Protein AF-G3GT59-F1 (afdb_monomer_lite)

Structure (mmCIF, N/CA/C/O backbone):
data_AF-G3GT59-F1
#
_entry.id   AF-G3GT59-F1
#
loop_
_atom_site.group_PDB
_atom_site.id
_atom_site.type_symbol
_atom_site.label_atom_id
_atom_site.label_alt_id
_atom_site.label_comp_id
_atom_site.label_asym_id
_atom_site.label_entity_id
_atom_site.label_seq_id
_atom_site.pdbx_PDB_ins_code
_atom_site.Cartn_x
_atom_site.Cartn_y
_atom_site.Cartn_z
_atom_site.occupancy
_atom_site.B_iso_or_equiv
_atom_site.auth_seq_id
_atom_site.auth_comp_id
_atom_site.auth_asym_id
_atom_site.auth_atom_id
_atom_site.pdbx_PDB_model_num
ATOM 1 N N . MET A 1 1 ? 32.627 7.397 -32.815 1.00 30.28 1 MET A N 1
ATOM 2 C CA . MET A 1 1 ? 32.873 7.898 -31.445 1.00 30.28 1 MET A CA 1
ATOM 3 C C . MET A 1 1 ? 31.679 8.783 -31.097 1.00 30.28 1 MET A C 1
ATOM 5 O O . MET A 1 1 ? 31.694 9.962 -31.413 1.00 30.28 1 MET A O 1
ATOM 9 N N . ASN A 1 2 ? 30.579 8.197 -30.613 1.00 26.80 2 ASN A N 1
ATOM 10 C CA . ASN A 1 2 ? 29.321 8.934 -30.434 1.00 26.80 2 ASN A CA 1
ATOM 11 C C . ASN A 1 2 ? 29.262 9.500 -29.016 1.00 26.80 2 ASN A C 1
ATOM 13 O O . ASN A 1 2 ? 29.144 8.756 -28.046 1.00 26.80 2 ASN A O 1
ATOM 17 N N . SER A 1 3 ? 29.395 10.819 -28.911 1.00 27.88 3 SER A N 1
ATOM 18 C CA . SER A 1 3 ? 29.269 11.567 -27.668 1.00 27.88 3 SER A CA 1
ATOM 19 C C . SER A 1 3 ? 27.790 11.731 -27.316 1.00 27.88 3 SER A C 1
ATOM 21 O O . SER A 1 3 ? 27.065 12.509 -27.931 1.00 27.88 3 SER A O 1
ATOM 23 N N . ILE A 1 4 ? 27.326 10.994 -26.306 1.00 34.03 4 ILE A N 1
ATOM 24 C CA . ILE A 1 4 ? 26.036 11.274 -25.670 1.00 34.03 4 ILE A CA 1
ATOM 25 C C . ILE A 1 4 ? 26.257 12.500 -24.782 1.00 34.03 4 ILE A C 1
ATOM 27 O O . ILE A 1 4 ? 26.802 12.404 -23.682 1.00 34.03 4 ILE A O 1
ATOM 31 N N . LYS A 1 5 ? 25.897 13.680 -25.290 1.00 32.81 5 LYS A N 1
ATOM 32 C CA . LYS A 1 5 ? 25.798 14.889 -24.473 1.00 32.81 5 LYS A CA 1
ATOM 33 C C . LYS A 1 5 ? 24.572 14.727 -23.575 1.00 32.81 5 LYS A C 1
ATOM 35 O O . LYS A 1 5 ? 23.450 14.834 -24.055 1.00 32.81 5 LYS A O 1
ATOM 40 N N . LEU A 1 6 ? 24.798 14.454 -22.289 1.00 37.75 6 LEU A N 1
ATOM 41 C CA . LEU A 1 6 ? 23.784 14.601 -21.244 1.00 37.75 6 LEU A CA 1
ATOM 42 C C . LEU A 1 6 ? 23.373 16.077 -21.209 1.00 37.75 6 LEU A C 1
ATOM 44 O O . LEU A 1 6 ? 24.078 16.924 -20.655 1.00 37.75 6 LEU A O 1
ATOM 48 N N . LEU A 1 7 ? 22.269 16.390 -21.883 1.00 35.06 7 LEU A N 1
ATOM 49 C CA . LEU A 1 7 ? 21.606 17.675 -21.769 1.00 35.06 7 LEU A CA 1
ATOM 50 C C . LEU A 1 7 ? 21.025 17.721 -20.357 1.00 35.06 7 LEU A C 1
ATOM 52 O O . LEU A 1 7 ? 20.021 17.083 -20.076 1.00 35.06 7 LEU A O 1
ATOM 56 N N . ARG A 1 8 ? 21.721 18.415 -19.456 1.00 43.03 8 ARG A N 1
ATOM 57 C CA . ARG A 1 8 ? 21.284 18.670 -18.082 1.00 43.03 8 ARG A CA 1
ATOM 58 C C . ARG A 1 8 ? 20.061 19.593 -18.154 1.00 43.03 8 ARG A C 1
ATOM 60 O O . ARG A 1 8 ? 20.196 20.816 -18.090 1.00 43.03 8 ARG A O 1
ATOM 67 N N . GLU A 1 9 ? 18.893 19.019 -18.424 1.00 42.50 9 GLU A N 1
ATOM 68 C CA . GLU A 1 9 ? 17.648 19.754 -18.608 1.00 42.50 9 GLU A CA 1
ATOM 69 C C . GLU A 1 9 ? 17.112 20.207 -17.253 1.00 42.50 9 GLU A C 1
ATOM 71 O O . GLU A 1 9 ? 16.827 19.417 -16.359 1.00 42.50 9 GLU A O 1
ATOM 76 N N . LYS A 1 10 ? 16.908 21.519 -17.120 1.00 42.44 10 LYS A N 1
ATOM 77 C CA . LYS A 1 10 ? 16.285 22.187 -15.965 1.00 42.44 10 LYS A CA 1
ATOM 78 C C . LYS A 1 10 ? 14.844 21.717 -15.654 1.00 42.44 10 LYS A C 1
ATOM 80 O O . LYS A 1 10 ? 14.213 22.292 -14.774 1.00 42.44 10 LYS A O 1
ATOM 85 N N . HIS A 1 11 ? 14.324 20.706 -16.354 1.00 44.34 11 HIS A N 1
ATOM 86 C CA . HIS A 1 11 ? 12.972 20.158 -16.211 1.00 44.34 11 HIS A CA 1
ATOM 87 C C . HIS A 1 11 ? 12.919 18.763 -15.567 1.00 44.34 11 HIS A C 1
ATOM 89 O O . HIS A 1 11 ? 11.822 18.307 -15.251 1.00 44.34 11 HIS A O 1
ATOM 95 N N . GLU A 1 12 ? 14.059 18.103 -15.326 1.00 48.22 12 GLU A N 1
ATOM 96 C CA . GLU A 1 12 ? 14.095 16.717 -14.819 1.00 48.22 12 GLU A CA 1
ATOM 97 C C . GLU A 1 12 ? 13.335 16.537 -13.489 1.00 48.22 12 GLU A C 1
ATOM 99 O O . GLU A 1 12 ? 12.671 15.527 -13.303 1.00 48.22 12 GLU A O 1
ATOM 104 N N . GLY A 1 13 ? 13.313 17.546 -12.609 1.00 50.44 13 GLY A N 1
ATOM 105 C CA . GLY A 1 13 ? 12.590 17.472 -11.330 1.00 50.44 13 GLY A CA 1
ATOM 106 C C . GLY A 1 13 ? 11.096 17.825 -11.377 1.00 50.44 13 GLY A C 1
ATOM 107 O O . GLY A 1 13 ? 10.432 17.771 -10.346 1.00 50.44 13 GLY A O 1
ATOM 108 N N . GLN A 1 14 ? 10.542 18.243 -12.525 1.00 55.47 14 GLN A N 1
ATOM 109 C CA . GLN A 1 14 ? 9.155 18.741 -12.589 1.00 55.47 14 GLN A CA 1
ATOM 110 C C . GLN A 1 14 ? 8.112 17.623 -12.779 1.00 55.47 14 GLN A C 1
ATOM 112 O O . GLN A 1 14 ? 6.933 17.827 -12.471 1.00 55.47 14 GLN A O 1
ATOM 117 N N . MET A 1 15 ? 8.534 16.455 -13.278 1.00 61.12 15 MET A N 1
ATOM 118 C CA . MET A 1 15 ? 7.664 15.303 -13.564 1.00 61.12 15 MET A CA 1
ATOM 119 C C . MET A 1 15 ? 7.741 14.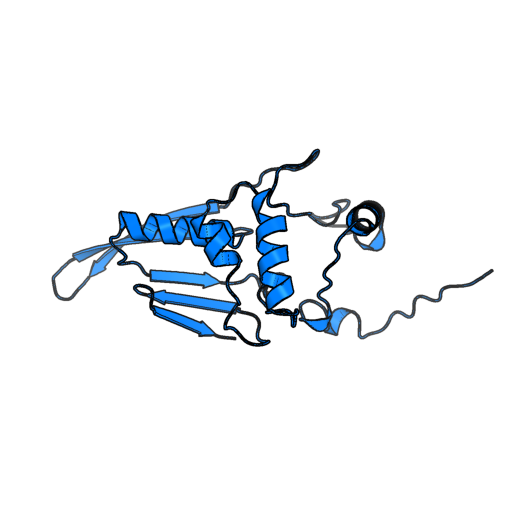172 -12.531 1.00 61.12 15 MET A C 1
ATOM 121 O O . MET A 1 15 ? 6.917 13.252 -12.579 1.00 61.12 15 MET A O 1
ATOM 125 N N . ASP A 1 16 ? 8.677 14.234 -11.584 1.00 69.56 16 ASP A N 1
ATOM 126 C CA . ASP A 1 16 ? 8.770 13.250 -10.508 1.00 69.56 16 ASP A CA 1
ATOM 127 C C . ASP A 1 16 ? 7.490 13.250 -9.660 1.00 69.56 16 ASP A C 1
ATOM 129 O O . ASP A 1 16 ? 6.877 14.290 -9.409 1.00 69.56 16 ASP A O 1
ATOM 133 N N . HIS A 1 17 ? 7.064 12.057 -9.237 1.00 70.12 17 HIS A N 1
ATOM 134 C CA . HIS A 1 17 ? 5.845 11.848 -8.441 1.00 70.12 17 HIS A CA 1
ATOM 135 C C . HIS A 1 17 ? 4.545 12.276 -9.135 1.00 70.12 17 HIS A C 1
ATOM 137 O O . HIS A 1 17 ? 3.551 12.564 -8.466 1.00 70.12 17 HIS A O 1
ATOM 143 N N . ARG A 1 18 ? 4.520 12.283 -10.473 1.00 75.06 18 ARG A N 1
ATOM 144 C CA . ARG A 1 18 ? 3.294 12.471 -11.254 1.00 75.06 18 ARG A CA 1
ATOM 145 C C . ARG A 1 18 ? 2.875 11.189 -11.976 1.00 75.06 18 ARG A C 1
ATOM 147 O O . ARG A 1 18 ? 3.722 10.338 -12.236 1.00 75.06 18 ARG A O 1
ATOM 154 N N . PRO A 1 19 ? 1.589 11.017 -12.322 1.00 72.50 19 PRO A N 1
ATOM 155 C CA . PRO A 1 19 ? 1.146 9.850 -13.083 1.00 72.50 19 PRO A CA 1
ATOM 156 C C . PRO A 1 19 ? 1.933 9.647 -14.388 1.00 72.50 19 PRO A C 1
ATOM 158 O O . PRO A 1 19 ? 2.139 8.510 -14.798 1.00 72.50 19 PRO A O 1
ATOM 161 N N . GLU A 1 20 ? 2.416 10.729 -15.010 1.00 76.19 20 GLU A N 1
ATOM 162 C CA . GLU A 1 20 ? 3.198 10.691 -16.251 1.00 76.19 20 GLU A CA 1
ATOM 163 C C . GLU A 1 20 ? 4.583 10.040 -16.093 1.00 76.19 20 GLU A C 1
ATOM 165 O O . GLU A 1 20 ? 5.126 9.546 -17.079 1.00 76.19 20 GLU A O 1
ATOM 170 N N . SER A 1 21 ? 5.152 10.004 -14.881 1.00 75.06 21 SER A N 1
ATOM 171 C CA . SER A 1 21 ? 6.429 9.325 -14.606 1.00 75.06 21 SER A CA 1
ATOM 172 C C . SER A 1 21 ? 6.265 7.861 -14.179 1.00 75.06 21 SER A C 1
ATOM 174 O O . SER A 1 21 ? 7.258 7.160 -13.976 1.00 75.06 21 SER A O 1
ATOM 176 N N . VAL A 1 22 ? 5.031 7.355 -14.074 1.00 76.62 22 VAL A N 1
ATOM 177 C CA . VAL A 1 22 ? 4.769 5.960 -13.697 1.00 76.62 22 VAL A CA 1
ATOM 178 C C . VAL A 1 22 ? 4.883 5.042 -14.911 1.00 76.62 22 VAL A C 1
ATOM 180 O O . VAL A 1 22 ? 4.201 5.216 -15.918 1.00 76.62 22 VAL A O 1
ATOM 183 N N . VAL A 1 23 ? 5.696 3.991 -14.783 1.00 77.56 23 VAL A N 1
ATOM 184 C CA . VAL A 1 23 ? 5.867 2.961 -15.816 1.00 77.56 23 VAL A CA 1
ATOM 185 C C . VAL A 1 23 ? 5.522 1.583 -15.253 1.00 77.56 23 VAL A C 1
ATOM 187 O O . VAL A 1 23 ? 5.994 1.198 -14.185 1.00 77.56 23 VAL A O 1
ATOM 190 N N . LEU A 1 24 ? 4.722 0.813 -15.997 1.00 78.12 24 LEU A N 1
ATOM 191 C CA . LEU A 1 24 ? 4.402 -0.583 -15.696 1.00 78.12 24 LEU A CA 1
ATOM 192 C C . LEU A 1 24 ? 5.165 -1.512 -16.645 1.00 78.12 24 LEU A C 1
ATOM 194 O O . LEU A 1 24 ? 4.913 -1.516 -17.848 1.00 78.12 24 LEU A O 1
ATOM 198 N N . VAL A 1 25 ? 6.061 -2.338 -16.103 1.00 78.25 25 VAL A N 1
ATOM 199 C CA . VAL A 1 25 ? 6.843 -3.315 -16.878 1.00 78.25 25 VAL A CA 1
ATOM 200 C C . VAL A 1 25 ? 6.382 -4.732 -16.553 1.00 78.25 25 VAL A C 1
ATOM 202 O O . VAL A 1 25 ? 6.330 -5.121 -15.387 1.00 78.25 25 VAL A O 1
ATOM 205 N N . LYS A 1 26 ? 6.048 -5.512 -17.588 1.00 74.62 26 LYS A N 1
ATOM 206 C CA . LYS A 1 26 ? 5.564 -6.895 -17.469 1.00 74.62 26 LYS A CA 1
ATOM 207 C C . LYS A 1 26 ? 6.332 -7.850 -18.382 1.00 74.62 26 LYS A C 1
ATOM 209 O O . LYS A 1 26 ? 6.852 -7.452 -19.423 1.00 74.62 26 LYS A O 1
ATOM 214 N N . GLY A 1 27 ? 6.314 -9.132 -18.022 1.00 75.19 27 GLY A N 1
ATOM 215 C CA . GLY A 1 27 ? 6.839 -10.223 -18.843 1.00 75.19 27 GLY A CA 1
ATOM 216 C C . GLY A 1 27 ? 8.356 -10.394 -18.745 1.00 75.19 27 GLY A C 1
ATOM 217 O O . GLY A 1 27 ? 8.977 -10.051 -17.743 1.00 75.19 27 GLY A O 1
ATOM 218 N N . LEU A 1 28 ? 8.961 -10.945 -19.800 1.00 76.19 28 LEU A N 1
ATOM 219 C CA . LEU A 1 28 ? 10.382 -11.325 -19.829 1.00 76.19 28 LEU A CA 1
ATOM 220 C C . LEU A 1 28 ? 11.336 -10.141 -19.577 1.00 76.19 28 LEU A C 1
ATOM 222 O O . LEU A 1 28 ? 12.432 -10.325 -19.054 1.00 76.19 28 LEU A O 1
ATOM 226 N N . ASN A 1 29 ? 10.890 -8.918 -19.875 1.00 77.94 29 ASN A N 1
ATOM 227 C CA . ASN A 1 29 ? 11.671 -7.696 -19.689 1.00 77.94 29 ASN A CA 1
ATOM 228 C C . ASN A 1 29 ? 11.831 -7.283 -18.217 1.00 77.94 29 ASN A C 1
ATOM 230 O O . ASN A 1 29 ? 12.693 -6.459 -17.918 1.00 77.94 29 ASN A O 1
ATOM 234 N N . THR A 1 30 ? 11.052 -7.847 -17.286 1.00 79.62 30 THR A N 1
ATOM 235 C CA . THR A 1 30 ? 11.164 -7.528 -15.854 1.00 79.62 30 THR A CA 1
ATOM 236 C C . THR A 1 30 ? 12.537 -7.915 -15.294 1.00 79.62 30 THR A C 1
ATOM 238 O O . THR A 1 30 ? 13.105 -7.160 -14.510 1.00 79.62 30 THR A O 1
ATOM 241 N N . PHE A 1 31 ? 13.125 -9.029 -15.747 1.00 79.31 31 PHE A N 1
ATOM 242 C CA . PHE A 1 31 ? 14.488 -9.416 -15.355 1.00 79.31 31 PHE A CA 1
ATOM 243 C C . PHE A 1 31 ? 15.553 -8.478 -15.931 1.00 79.31 31 PHE A C 1
ATOM 245 O O . PHE A 1 31 ? 16.505 -8.126 -15.237 1.00 79.31 31 PHE A O 1
ATOM 252 N N . THR A 1 32 ? 15.384 -8.031 -17.176 1.00 84.31 32 THR A N 1
ATOM 253 C CA . THR A 1 32 ? 16.279 -7.041 -17.793 1.00 84.31 32 THR A CA 1
ATOM 254 C C . THR A 1 32 ? 16.232 -5.717 -17.038 1.00 84.31 32 THR A C 1
ATOM 256 O O . THR A 1 32 ? 17.282 -5.155 -16.729 1.00 84.31 32 THR A O 1
ATOM 259 N N . LEU A 1 33 ? 15.033 -5.251 -16.673 1.00 83.69 33 LEU A N 1
ATOM 260 C CA . LEU A 1 33 ? 14.858 -4.061 -15.843 1.00 83.69 33 LEU A CA 1
ATOM 261 C C . LEU A 1 33 ? 15.510 -4.241 -14.469 1.00 83.69 33 LEU A C 1
ATOM 263 O O . LEU A 1 33 ? 16.244 -3.363 -14.034 1.00 83.69 33 LEU A O 1
ATOM 267 N N . LEU A 1 34 ? 15.287 -5.375 -13.804 1.00 79.88 34 LEU A N 1
ATOM 268 C CA . LEU A 1 34 ? 15.899 -5.677 -12.511 1.00 79.88 34 LEU A CA 1
ATOM 269 C C . LEU A 1 34 ? 17.429 -5.595 -12.581 1.00 79.88 34 LEU A C 1
ATOM 271 O O . LEU A 1 34 ? 18.057 -4.916 -11.770 1.00 79.88 34 LEU A O 1
ATOM 275 N N . ASN A 1 35 ? 18.024 -6.240 -13.585 1.00 81.62 35 ASN A N 1
ATOM 276 C CA . ASN A 1 35 ? 19.463 -6.187 -13.809 1.00 81.62 35 ASN A CA 1
ATOM 277 C C . ASN A 1 35 ? 19.941 -4.759 -14.091 1.00 81.62 35 ASN A C 1
ATOM 279 O O . ASN A 1 35 ? 20.972 -4.353 -13.561 1.00 81.62 35 ASN A O 1
ATOM 283 N N . PHE A 1 36 ? 19.197 -3.977 -14.876 1.00 84.69 36 PHE A N 1
ATOM 284 C CA . PHE A 1 36 ? 19.508 -2.567 -15.093 1.00 84.69 36 PHE A CA 1
ATOM 285 C C . PHE A 1 36 ? 19.485 -1.772 -13.779 1.00 84.69 36 PHE A C 1
ATOM 287 O O . PHE A 1 36 ? 20.469 -1.109 -13.467 1.00 84.69 36 PHE A O 1
ATOM 294 N N . LEU A 1 37 ? 18.418 -1.883 -12.978 1.00 80.50 37 LEU A N 1
ATOM 295 C CA . LEU A 1 37 ? 18.264 -1.164 -11.706 1.00 80.50 37 LEU A CA 1
ATOM 296 C C . LEU A 1 37 ? 19.394 -1.485 -10.720 1.00 80.50 37 LEU A C 1
ATOM 298 O O . LEU A 1 37 ? 19.931 -0.581 -10.086 1.00 80.50 37 LEU A O 1
ATOM 302 N N . MET A 1 38 ? 19.793 -2.756 -10.634 1.00 78.50 38 MET A N 1
ATOM 303 C CA . MET A 1 38 ? 20.875 -3.200 -9.750 1.00 78.50 38 MET A CA 1
ATOM 304 C C . MET A 1 38 ? 22.262 -2.709 -10.186 1.00 78.50 38 MET A C 1
ATOM 306 O O . MET A 1 38 ? 23.142 -2.550 -9.345 1.00 78.50 38 MET A O 1
ATOM 310 N N . ASN A 1 39 ? 22.476 -2.474 -11.485 1.00 79.88 39 ASN A N 1
ATOM 311 C CA . ASN A 1 39 ? 23.783 -2.097 -12.037 1.00 79.88 39 ASN A CA 1
ATOM 312 C C . ASN A 1 39 ? 23.882 -0.614 -12.440 1.00 79.88 39 ASN A C 1
ATOM 314 O O . ASN A 1 39 ? 24.961 -0.136 -12.801 1.00 79.88 39 ASN A O 1
ATOM 318 N N . CYS A 1 40 ? 22.782 0.139 -12.391 1.00 81.44 40 CYS A N 1
ATOM 319 C CA . CYS A 1 40 ? 22.763 1.537 -12.795 1.00 81.44 40 CYS A CA 1
ATOM 320 C C . CYS A 1 40 ? 23.305 2.439 -11.679 1.00 81.44 40 CYS A C 1
ATOM 322 O O . CYS A 1 40 ? 22.590 2.831 -10.759 1.00 81.44 40 CYS A O 1
ATOM 324 N N . LYS A 1 41 ? 24.575 2.843 -11.806 1.00 78.19 41 LYS A N 1
ATOM 325 C CA . LYS A 1 41 ? 25.242 3.760 -10.861 1.00 78.19 41 LYS A CA 1
ATOM 326 C C . LYS A 1 41 ? 24.551 5.121 -10.721 1.00 78.19 41 LYS A C 1
ATOM 328 O O . LYS A 1 41 ? 24.771 5.799 -9.729 1.00 78.19 41 LYS A O 1
ATOM 333 N N . SER A 1 42 ? 23.731 5.514 -11.699 1.00 78.69 42 SER A N 1
ATOM 334 C CA . SER A 1 42 ? 22.949 6.755 -11.646 1.00 78.69 42 SER A CA 1
ATOM 335 C C . SER A 1 42 ? 21.697 6.656 -10.765 1.00 78.69 42 SER A C 1
ATOM 337 O O . SER A 1 42 ? 21.109 7.686 -10.458 1.00 78.69 42 SER A O 1
ATOM 339 N N . LEU A 1 43 ? 21.270 5.444 -10.387 1.00 73.44 43 LEU A N 1
ATOM 340 C CA . LEU A 1 43 ? 20.098 5.202 -9.531 1.00 73.44 43 LEU A CA 1
ATOM 341 C C . LEU A 1 43 ? 20.468 4.938 -8.070 1.00 73.44 43 LEU A C 1
ATOM 343 O O . LEU A 1 43 ? 19.593 4.825 -7.215 1.00 73.44 43 LEU A O 1
ATOM 347 N N . VAL A 1 44 ? 21.761 4.821 -7.790 1.00 72.31 44 VAL A N 1
ATOM 348 C CA . VAL A 1 44 ? 22.295 4.614 -6.452 1.00 72.31 44 VAL A CA 1
ATOM 349 C C . VAL A 1 44 ? 22.754 5.966 -5.932 1.00 72.31 44 VAL A C 1
ATOM 351 O O . VAL A 1 44 ? 23.548 6.643 -6.589 1.00 72.31 44 VAL A O 1
ATOM 354 N N . ALA A 1 45 ? 22.272 6.370 -4.755 1.00 75.31 45 ALA A N 1
ATOM 355 C CA . ALA A 1 45 ? 22.771 7.589 -4.134 1.00 75.31 45 ALA A CA 1
ATOM 356 C C . ALA A 1 45 ? 24.294 7.470 -3.959 1.00 75.31 45 ALA A C 1
ATOM 358 O O . ALA A 1 45 ? 24.816 6.434 -3.544 1.00 75.31 45 ALA A O 1
ATOM 359 N N . THR A 1 46 ? 25.029 8.519 -4.314 1.00 78.69 46 THR A N 1
ATOM 360 C CA . THR A 1 46 ? 26.498 8.520 -4.239 1.00 78.69 46 THR A CA 1
ATOM 361 C C . THR A 1 46 ? 27.009 8.913 -2.853 1.00 78.69 46 THR A C 1
ATOM 363 O O . THR A 1 46 ? 28.173 8.679 -2.538 1.00 78.69 46 THR A O 1
ATOM 366 N N . SER A 1 47 ? 26.147 9.487 -2.009 1.00 80.19 47 SER A N 1
ATOM 367 C CA . SER A 1 47 ? 26.458 9.918 -0.647 1.00 80.19 47 SER A CA 1
ATOM 368 C C . SER A 1 47 ? 25.211 9.900 0.253 1.00 80.19 47 SER A C 1
ATOM 370 O O . SER A 1 47 ? 24.079 9.783 -0.220 1.00 80.19 47 SER A O 1
ATOM 372 N N . GLY A 1 48 ? 25.418 9.978 1.572 1.00 79.69 48 GLY A N 1
ATOM 373 C CA . GLY A 1 48 ? 24.347 9.966 2.576 1.00 79.69 48 GLY A CA 1
ATOM 374 C C . GLY A 1 48 ? 23.912 8.566 3.026 1.00 79.69 48 GLY A C 1
ATOM 375 O O . GLY A 1 48 ? 24.529 7.561 2.688 1.00 79.69 48 GLY A O 1
ATOM 376 N N . ALA A 1 49 ? 22.830 8.490 3.807 1.00 71.62 49 ALA A N 1
ATOM 377 C CA . ALA A 1 49 ? 22.349 7.241 4.416 1.00 71.62 49 ALA A CA 1
ATOM 378 C C . ALA A 1 49 ? 21.852 6.188 3.405 1.00 71.62 49 ALA A C 1
ATOM 380 O O . ALA A 1 49 ? 21.608 5.045 3.779 1.00 71.62 49 ALA A O 1
ATOM 381 N N . GLN A 1 50 ? 21.673 6.581 2.143 1.00 74.38 50 GLN A N 1
ATOM 382 C CA . GLN A 1 50 ? 21.280 5.702 1.041 1.00 74.38 50 GLN A CA 1
ATOM 383 C C . GLN A 1 50 ? 22.451 5.408 0.087 1.00 74.38 50 GLN A C 1
ATOM 385 O O . GLN A 1 50 ? 22.246 4.821 -0.974 1.00 74.38 50 GLN A O 1
ATOM 390 N N . ALA A 1 51 ? 23.674 5.830 0.438 1.00 79.12 51 ALA A N 1
ATOM 391 C CA . ALA A 1 51 ? 24.838 5.659 -0.417 1.00 79.12 51 ALA A CA 1
ATOM 392 C C . ALA A 1 51 ? 25.111 4.181 -0.700 1.00 79.12 51 ALA A C 1
ATOM 394 O O . ALA A 1 51 ? 25.193 3.372 0.223 1.00 79.12 51 ALA A O 1
ATOM 395 N N . GLY A 1 52 ? 25.263 3.822 -1.973 1.00 71.44 52 GLY A N 1
ATOM 396 C CA . GLY A 1 52 ? 25.524 2.433 -2.358 1.00 71.44 52 GLY A CA 1
ATOM 397 C C . GLY A 1 52 ? 24.305 1.503 -2.279 1.00 71.44 52 GLY A C 1
ATOM 398 O O . GLY A 1 52 ? 24.417 0.351 -2.695 1.00 71.44 52 GLY A O 1
ATOM 399 N N . LEU A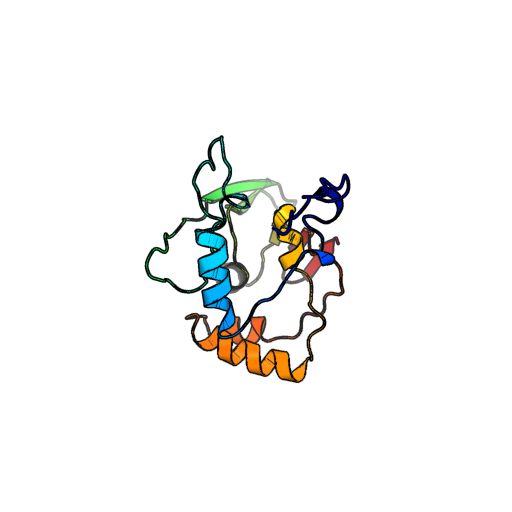 1 53 ? 23.150 1.971 -1.785 1.00 65.00 53 LEU A N 1
ATOM 400 C CA . LEU A 1 53 ? 21.933 1.165 -1.743 1.00 65.00 53 LEU A CA 1
ATOM 401 C C . LEU A 1 53 ? 21.254 1.171 -3.123 1.00 65.00 53 LEU A C 1
ATOM 403 O O . LEU A 1 53 ? 20.938 2.248 -3.638 1.00 65.00 53 LEU A O 1
ATOM 407 N N . PRO A 1 54 ? 21.009 -0.000 -3.740 1.00 66.44 54 PRO A N 1
ATOM 408 C CA . PRO A 1 54 ? 20.189 -0.073 -4.940 1.00 66.44 54 PRO A CA 1
ATOM 409 C C . PRO A 1 54 ? 18.744 0.347 -4.621 1.00 66.44 54 PRO A C 1
ATOM 411 O O . PRO A 1 54 ? 18.309 0.237 -3.468 1.00 66.44 54 PRO A O 1
ATOM 414 N N . PRO A 1 55 ? 17.971 0.807 -5.622 1.00 74.38 55 PRO A N 1
ATOM 415 C CA . PRO A 1 55 ? 16.557 1.109 -5.433 1.00 74.38 55 PRO A CA 1
ATOM 416 C C . PRO A 1 55 ? 15.828 -0.085 -4.798 1.00 74.38 55 PRO A C 1
ATOM 418 O O . PRO A 1 55 ? 15.990 -1.233 -5.216 1.00 74.38 55 PRO A O 1
ATOM 421 N N . THR A 1 56 ? 15.045 0.186 -3.749 1.00 71.56 56 THR A N 1
ATOM 422 C CA . THR A 1 56 ? 14.376 -0.860 -2.965 1.00 71.56 56 THR A CA 1
ATOM 423 C C . THR A 1 56 ? 13.263 -1.507 -3.779 1.00 71.56 56 THR A C 1
ATOM 425 O O . THR A 1 56 ? 12.326 -0.839 -4.214 1.00 71.56 56 THR A O 1
ATOM 428 N N . LEU A 1 57 ? 13.342 -2.825 -3.943 1.00 74.50 57 LEU A N 1
ATOM 429 C CA . LEU A 1 57 ? 12.314 -3.619 -4.602 1.00 74.50 57 LEU A CA 1
ATOM 430 C C . LEU A 1 57 ? 11.353 -4.168 -3.556 1.00 74.50 57 LEU A C 1
ATOM 432 O O . LEU A 1 57 ? 11.740 -4.950 -2.687 1.00 74.50 57 LEU A O 1
ATOM 436 N N . LEU A 1 58 ? 10.091 -3.771 -3.661 1.00 75.25 58 LEU A N 1
ATOM 437 C CA . LEU A 1 58 ? 9.016 -4.346 -2.867 1.00 75.25 58 LEU A CA 1
ATOM 438 C C . LEU A 1 58 ? 8.400 -5.501 -3.654 1.00 75.25 58 LEU A C 1
ATOM 440 O O . LEU A 1 58 ? 8.052 -5.349 -4.823 1.00 75.25 58 LEU A O 1
ATOM 444 N N . SER A 1 59 ? 8.266 -6.656 -3.007 1.00 73.75 59 SER A N 1
ATOM 445 C CA . SER A 1 59 ? 7.601 -7.822 -3.581 1.00 73.75 59 SER A CA 1
ATOM 446 C C . SER A 1 59 ? 6.540 -8.334 -2.611 1.00 73.75 59 SER A C 1
ATOM 448 O O . SER A 1 59 ? 6.824 -8.438 -1.416 1.00 73.75 59 SER A O 1
ATOM 450 N N . PRO A 1 60 ? 5.338 -8.697 -3.096 1.00 67.50 60 PRO A N 1
ATOM 451 C CA . PRO A 1 60 ? 4.332 -9.361 -2.271 1.00 67.50 60 PRO A CA 1
ATOM 452 C C . PRO A 1 60 ? 4.727 -10.803 -1.910 1.00 67.50 60 PRO A C 1
ATOM 454 O O . PRO A 1 60 ? 4.122 -11.391 -1.022 1.00 67.50 60 PRO A O 1
ATOM 457 N N . VAL A 1 61 ? 5.729 -11.376 -2.590 1.00 71.94 61 VAL A N 1
ATOM 458 C CA . VAL A 1 61 ? 6.221 -12.743 -2.368 1.00 71.94 61 VAL A CA 1
ATOM 459 C C . VAL A 1 61 ? 7.700 -12.705 -2.003 1.00 71.94 61 VAL A C 1
ATOM 461 O O . VAL A 1 61 ? 8.476 -11.958 -2.605 1.00 71.94 61 VAL A O 1
ATOM 464 N N . ALA A 1 62 ? 8.103 -13.526 -1.035 1.00 77.44 62 ALA A N 1
ATOM 465 C CA . ALA A 1 62 ? 9.507 -13.684 -0.686 1.00 77.44 62 ALA A CA 1
ATOM 466 C C . ALA A 1 62 ? 10.316 -14.182 -1.895 1.00 77.44 62 ALA A C 1
ATOM 468 O O . ALA A 1 62 ? 9.911 -15.104 -2.601 1.00 77.44 62 ALA A O 1
ATOM 469 N N . PHE A 1 63 ? 11.481 -13.583 -2.121 1.00 77.94 63 PHE A N 1
ATOM 470 C CA . PHE A 1 63 ? 12.418 -13.980 -3.168 1.00 77.94 63 PHE A CA 1
ATOM 471 C C . PHE A 1 63 ? 13.838 -14.039 -2.604 1.00 77.94 63 PHE A C 1
ATOM 473 O O . PHE A 1 63 ? 14.116 -13.554 -1.506 1.00 77.94 63 PHE A O 1
ATOM 480 N N . ARG A 1 64 ? 14.763 -14.656 -3.342 1.00 79.25 64 ARG A N 1
ATOM 481 C CA . ARG A 1 64 ? 16.158 -14.766 -2.904 1.00 79.25 64 ARG A CA 1
ATOM 482 C C . ARG A 1 64 ? 16.777 -13.372 -2.753 1.00 79.25 64 ARG A C 1
ATOM 484 O O . ARG A 1 64 ? 16.838 -12.626 -3.721 1.00 79.25 64 ARG A O 1
ATOM 491 N N . GLY A 1 65 ? 17.266 -13.054 -1.555 1.00 77.44 65 GLY A N 1
ATOM 492 C CA . GLY A 1 65 ? 17.806 -11.728 -1.231 1.00 77.44 65 GLY A CA 1
ATOM 493 C C . GLY A 1 65 ? 16.761 -10.726 -0.731 1.00 77.44 65 GLY A C 1
ATOM 494 O O . GLY A 1 65 ? 17.119 -9.593 -0.424 1.00 77.44 65 GLY A O 1
ATOM 495 N N . ALA A 1 66 ? 15.492 -11.128 -0.611 1.00 77.25 66 ALA A N 1
ATOM 496 C CA . ALA A 1 66 ? 14.482 -10.313 0.047 1.00 77.25 66 ALA A CA 1
ATOM 497 C C . ALA A 1 66 ? 14.771 -10.187 1.550 1.00 77.25 66 ALA A C 1
ATOM 499 O O . ALA A 1 66 ? 15.241 -11.127 2.192 1.00 77.25 66 ALA A O 1
ATOM 500 N N . SER A 1 67 ? 14.425 -9.031 2.110 1.00 81.12 67 SER A N 1
ATOM 501 C CA . SER A 1 67 ? 14.416 -8.779 3.549 1.00 81.12 67 SER A CA 1
ATOM 502 C C . SER A 1 67 ? 13.011 -8.370 3.976 1.00 81.12 67 SER A C 1
ATOM 504 O O . SER A 1 67 ? 12.310 -7.679 3.236 1.00 81.12 67 SER A O 1
ATOM 506 N N . MET A 1 68 ? 12.587 -8.809 5.160 1.00 78.50 68 MET A N 1
ATOM 507 C CA . MET A 1 68 ? 11.287 -8.454 5.718 1.00 78.50 68 MET A CA 1
ATOM 508 C C . MET A 1 68 ? 11.444 -7.244 6.635 1.00 78.50 68 MET A C 1
ATOM 510 O O . MET A 1 68 ? 12.240 -7.266 7.572 1.00 78.50 68 MET A O 1
ATOM 514 N N . GLN A 1 69 ? 10.668 -6.193 6.380 1.00 79.75 69 GLN A N 1
ATOM 515 C CA . GLN A 1 69 ? 10.599 -5.028 7.255 1.00 79.75 69 GLN A CA 1
ATOM 516 C C . GLN A 1 69 ? 9.292 -5.055 8.040 1.00 79.75 69 GLN A C 1
ATOM 518 O O . GLN A 1 69 ? 8.210 -5.095 7.457 1.00 79.75 69 GLN A O 1
ATOM 523 N N . MET A 1 70 ? 9.391 -5.030 9.370 1.00 84.62 70 MET A N 1
ATOM 524 C CA . MET A 1 70 ? 8.212 -4.914 10.223 1.00 84.62 70 MET A CA 1
ATOM 525 C C . MET A 1 70 ? 7.646 -3.494 10.151 1.00 84.62 70 MET A C 1
ATOM 527 O O . MET A 1 70 ? 8.382 -2.514 10.290 1.00 84.62 70 MET A O 1
ATOM 531 N N . LEU A 1 71 ? 6.328 -3.388 9.964 1.00 88.06 71 LEU A N 1
ATOM 532 C CA . LEU A 1 71 ? 5.617 -2.119 10.099 1.00 88.06 71 LEU A CA 1
ATOM 533 C C . LEU A 1 71 ? 5.692 -1.649 11.555 1.00 88.06 71 LEU A C 1
ATOM 535 O O . LEU A 1 71 ? 5.595 -2.451 12.486 1.00 88.06 71 LEU A O 1
ATOM 539 N N . LYS A 1 72 ? 5.846 -0.342 11.762 1.00 92.31 72 LYS A N 1
ATOM 540 C CA . LYS A 1 72 ? 5.797 0.245 13.102 1.00 92.31 72 LYS A CA 1
ATOM 541 C C . LYS A 1 72 ? 4.337 0.351 13.513 1.00 92.31 72 LYS A C 1
ATOM 543 O O . LYS A 1 72 ? 3.583 1.050 12.848 1.00 92.31 72 LYS A O 1
ATOM 548 N N . ALA A 1 73 ? 3.947 -0.322 14.588 1.00 92.56 73 ALA A N 1
ATOM 549 C CA . ALA A 1 73 ? 2.592 -0.253 15.121 1.00 92.56 73 ALA A CA 1
ATOM 550 C C . ALA A 1 73 ? 2.597 0.354 16.527 1.00 92.56 73 ALA A C 1
ATOM 552 O O . ALA A 1 73 ? 3.421 -0.016 17.367 1.00 92.56 73 ALA A O 1
ATOM 553 N N . ARG A 1 74 ? 1.668 1.272 16.790 1.00 93.56 74 ARG A N 1
ATOM 554 C CA . ARG A 1 74 ? 1.436 1.878 18.103 1.00 93.56 74 ARG A CA 1
ATOM 555 C C . ARG A 1 74 ? -0.044 1.758 18.450 1.00 93.56 74 ARG A C 1
ATOM 557 O O . ARG A 1 74 ? -0.897 2.139 17.660 1.00 93.56 74 ARG A O 1
ATOM 564 N N . SER A 1 75 ? -0.337 1.250 19.644 1.00 91.56 75 SER A N 1
ATOM 565 C CA . SER A 1 75 ? -1.697 1.154 20.179 1.00 91.56 75 SER A CA 1
ATOM 566 C C . SER A 1 75 ? -1.869 2.122 21.343 1.00 91.56 75 SER A C 1
ATOM 568 O O . SER A 1 75 ? -0.975 2.249 22.180 1.00 91.56 75 SER A O 1
ATOM 570 N N . MET A 1 76 ? -3.019 2.785 21.412 1.00 91.38 76 MET A N 1
ATOM 571 C CA . MET A 1 76 ? -3.363 3.760 22.446 1.00 91.38 76 MET A CA 1
ATOM 572 C C . MET A 1 76 ? -4.785 3.508 22.952 1.00 91.38 76 MET A C 1
ATOM 574 O O . MET A 1 76 ? -5.666 3.148 22.174 1.00 91.38 76 MET A O 1
ATOM 578 N N . ASN A 1 77 ? -5.011 3.718 24.247 1.00 89.69 77 ASN A N 1
ATOM 579 C CA . ASN A 1 77 ? -6.343 3.767 24.844 1.00 89.69 77 ASN A CA 1
ATOM 580 C C . ASN A 1 77 ? -6.578 5.194 25.349 1.00 89.69 77 ASN A C 1
ATOM 582 O O . ASN A 1 77 ? -5.742 5.747 26.065 1.00 89.69 77 ASN A O 1
ATOM 586 N N . VAL A 1 78 ? -7.687 5.790 24.930 1.00 85.25 78 VAL A N 1
ATOM 587 C CA . VAL A 1 78 ? -8.103 7.145 25.270 1.00 85.25 78 VAL A CA 1
ATOM 588 C C . VAL A 1 78 ? -9.476 7.072 25.918 1.00 85.25 78 VAL A C 1
ATOM 590 O O . VAL A 1 78 ? -10.393 6.480 25.364 1.00 85.25 78 VAL A O 1
ATOM 593 N N . LYS A 1 79 ? -9.643 7.707 27.079 1.00 84.81 79 LYS A N 1
ATOM 594 C CA . LYS A 1 79 ? -10.959 7.865 27.704 1.00 84.81 79 LYS A CA 1
ATOM 595 C C . LYS A 1 79 ? -11.604 9.142 27.191 1.00 84.81 79 LYS A C 1
ATOM 597 O O . LYS A 1 79 ? -11.193 10.236 27.570 1.00 84.81 79 LYS A O 1
ATOM 602 N N . THR A 1 80 ? -12.610 9.006 26.341 1.00 80.88 80 THR A N 1
ATOM 603 C CA . THR A 1 80 ? -13.315 10.136 25.737 1.00 80.88 80 THR A CA 1
ATOM 604 C C . THR A 1 80 ? -14.579 10.429 26.539 1.00 80.88 80 THR A C 1
ATOM 606 O O . THR A 1 80 ? -15.357 9.526 26.855 1.00 80.88 80 THR A O 1
ATOM 609 N N . HIS A 1 81 ? -14.794 11.694 26.897 1.00 75.38 81 HIS A N 1
ATOM 610 C CA . HIS A 1 81 ? -16.006 12.110 27.595 1.00 75.38 81 HIS A CA 1
ATOM 611 C C . HIS A 1 81 ? -17.157 12.227 26.586 1.00 75.38 81 HIS A C 1
ATOM 613 O O . HIS A 1 81 ? -17.129 13.084 25.704 1.00 75.38 81 HIS A O 1
ATOM 619 N N . ALA A 1 82 ? -18.157 11.355 26.691 1.00 76.00 82 ALA A N 1
ATOM 620 C CA . ALA A 1 82 ? -19.374 11.398 25.888 1.00 76.00 82 ALA A CA 1
ATOM 621 C C . ALA A 1 82 ? -20.553 11.904 26.734 1.00 76.00 82 ALA A C 1
ATOM 623 O O . ALA A 1 82 ? -20.513 11.890 27.962 1.00 76.00 82 ALA A O 1
ATOM 624 N N . LEU A 1 83 ? -21.646 12.299 26.074 1.00 70.44 83 LEU A N 1
ATOM 625 C CA . LEU A 1 83 ? -22.885 12.751 26.732 1.00 70.44 83 LEU A CA 1
ATOM 626 C C . LEU A 1 83 ? -23.442 11.732 27.750 1.00 70.44 83 LEU A C 1
ATOM 628 O O . LEU A 1 83 ? -24.144 12.114 28.677 1.00 70.44 83 LEU A O 1
ATOM 632 N N . SER A 1 84 ? -23.112 10.446 27.588 1.00 76.19 84 SER A N 1
ATOM 633 C CA . SER A 1 84 ? -23.533 9.341 28.458 1.00 76.19 84 SER A CA 1
ATOM 634 C C . SER A 1 84 ? -22.448 8.872 29.448 1.00 76.19 84 SER A C 1
ATOM 636 O O . SER A 1 84 ? -22.535 7.745 29.930 1.00 76.19 84 SER A O 1
ATOM 638 N N . GLY A 1 85 ? -21.398 9.668 29.694 1.00 81.25 85 GLY A N 1
ATOM 639 C CA . GLY A 1 85 ? -20.260 9.326 30.562 1.00 81.25 85 GLY A CA 1
ATOM 640 C C . GLY A 1 85 ? -18.948 9.053 29.811 1.00 81.25 85 GLY A C 1
ATOM 641 O O . GLY A 1 85 ? -18.820 9.343 28.621 1.00 81.25 85 GLY A O 1
ATOM 642 N N . TYR A 1 86 ? -17.952 8.495 30.505 1.00 78.00 86 TYR A N 1
ATOM 643 C CA . TYR A 1 86 ? -16.661 8.133 29.904 1.00 78.00 86 TYR A CA 1
ATOM 644 C C . TYR A 1 86 ? -16.788 6.890 29.019 1.00 78.00 86 TYR A C 1
ATOM 646 O O . TYR A 1 86 ? -17.340 5.874 29.440 1.00 78.00 86 TYR A O 1
ATOM 654 N N . ARG A 1 87 ? -16.243 6.960 27.803 1.00 81.12 87 ARG A N 1
ATOM 655 C CA . ARG A 1 87 ? -16.093 5.818 26.898 1.00 81.12 87 ARG A CA 1
ATOM 656 C C . ARG A 1 87 ? -14.620 5.579 26.613 1.00 81.12 87 ARG A C 1
ATOM 658 O O . ARG A 1 87 ? -13.904 6.512 26.260 1.00 81.12 87 ARG A O 1
ATOM 665 N N . ASP A 1 88 ? -14.192 4.331 26.738 1.00 84.62 88 ASP A N 1
ATOM 666 C CA . ASP A 1 88 ? -12.862 3.921 26.301 1.00 84.62 88 ASP A CA 1
ATOM 667 C C . ASP A 1 88 ? -12.843 3.845 24.768 1.00 84.62 88 ASP A C 1
ATOM 669 O O . ASP A 1 88 ? -13.699 3.213 24.145 1.00 84.62 88 ASP A O 1
ATOM 673 N N . GLN A 1 89 ? -11.864 4.504 24.162 1.00 86.50 89 GLN A N 1
ATOM 674 C CA . GLN A 1 89 ? -11.615 4.531 22.731 1.00 86.50 89 GLN A CA 1
ATOM 675 C C . GLN A 1 89 ? -10.215 3.985 22.463 1.00 86.50 89 GLN A C 1
ATOM 677 O O . GLN A 1 89 ? -9.222 4.458 23.012 1.00 86.50 89 GLN A O 1
ATOM 682 N N . PHE A 1 90 ? -10.131 2.986 21.591 1.00 89.88 90 PHE A N 1
ATOM 683 C CA . PHE A 1 90 ? -8.871 2.362 21.205 1.00 89.88 90 PHE A CA 1
ATOM 684 C C . PHE A 1 90 ? -8.428 2.901 19.847 1.00 89.88 90 PHE A C 1
ATOM 686 O O . PHE A 1 90 ? -9.232 2.994 18.921 1.00 89.88 90 PHE A O 1
ATOM 693 N N . SER A 1 91 ? -7.151 3.251 19.729 1.00 91.06 91 SER A N 1
ATOM 694 C CA . SER A 1 91 ? -6.542 3.722 18.486 1.00 91.06 91 SER A CA 1
ATOM 695 C C . SER A 1 91 ? -5.329 2.866 18.137 1.00 91.06 91 SER A C 1
ATOM 697 O O . SER A 1 91 ? -4.533 2.532 19.017 1.00 91.06 91 SER A O 1
ATOM 699 N N . LEU A 1 92 ? -5.198 2.515 16.857 1.00 92.19 92 LEU A N 1
ATOM 700 C CA . LEU A 1 92 ? -4.085 1.752 16.299 1.00 92.19 92 LEU A CA 1
ATOM 701 C C . LEU A 1 92 ? -3.477 2.543 15.138 1.00 92.19 92 LEU A C 1
ATOM 703 O O . LEU A 1 92 ? -4.107 2.719 14.099 1.00 92.19 92 LEU A O 1
ATOM 707 N N . GLU A 1 93 ? -2.239 2.986 15.315 1.00 93.62 93 GLU A N 1
ATOM 708 C CA . GLU A 1 93 ? -1.442 3.656 14.292 1.00 93.62 93 GLU A CA 1
ATOM 709 C C . GLU A 1 93 ? -0.461 2.646 13.689 1.00 93.62 93 GLU A C 1
ATOM 711 O O . GLU A 1 93 ? 0.283 1.987 14.419 1.00 93.62 93 GLU A O 1
ATOM 716 N N . ILE A 1 94 ? -0.460 2.510 12.362 1.00 92.69 94 ILE A N 1
ATOM 717 C CA . ILE A 1 94 ? 0.460 1.641 11.620 1.00 92.69 94 ILE A CA 1
ATOM 718 C C . ILE A 1 94 ? 1.220 2.506 10.618 1.00 92.69 94 ILE A C 1
ATOM 720 O O . ILE A 1 94 ? 0.611 3.159 9.775 1.00 92.69 94 ILE A O 1
ATOM 724 N N . THR A 1 95 ? 2.549 2.465 10.681 1.00 89.88 95 THR A N 1
ATOM 725 C CA . THR A 1 95 ? 3.442 3.309 9.884 1.00 89.88 95 THR A CA 1
ATOM 726 C C . THR A 1 95 ? 4.475 2.459 9.153 1.00 89.88 95 THR A C 1
ATOM 728 O O . THR A 1 95 ? 5.140 1.600 9.739 1.00 89.88 95 THR A O 1
ATOM 731 N N . GLY A 1 96 ? 4.634 2.721 7.857 1.00 87.62 96 GLY A N 1
ATOM 732 C CA . GLY A 1 96 ? 5.561 2.022 6.969 1.00 87.62 96 GLY A CA 1
ATOM 733 C C . GLY A 1 96 ? 4.959 1.801 5.576 1.00 87.62 96 GLY A C 1
ATOM 734 O O . GLY A 1 96 ? 3.903 2.357 5.272 1.00 87.62 96 GLY A O 1
ATOM 735 N N . PRO A 1 97 ? 5.611 1.001 4.715 1.00 84.50 97 PRO A N 1
ATOM 736 C CA . PRO A 1 97 ? 5.089 0.654 3.395 1.00 84.50 97 PRO A CA 1
ATOM 737 C C . PRO A 1 97 ? 3.900 -0.314 3.515 1.00 84.50 97 PRO A C 1
ATOM 739 O O . PRO A 1 97 ? 4.061 -1.534 3.536 1.00 84.50 97 PRO A O 1
ATOM 742 N N . ILE A 1 98 ? 2.688 0.232 3.608 1.00 85.69 98 ILE A N 1
ATOM 743 C CA . ILE A 1 98 ? 1.455 -0.554 3.713 1.00 85.69 98 ILE A CA 1
ATOM 744 C C . ILE A 1 98 ? 0.988 -0.946 2.311 1.00 85.69 98 ILE A C 1
ATOM 746 O O . ILE A 1 98 ? 0.587 -0.105 1.511 1.00 85.69 98 ILE A O 1
ATOM 750 N N . MET A 1 99 ? 1.022 -2.243 2.014 1.00 84.25 99 MET A N 1
ATOM 751 C CA . MET A 1 99 ? 0.516 -2.779 0.749 1.00 84.25 99 MET A CA 1
ATOM 752 C C . MET A 1 99 ? -1.022 -2.885 0.758 1.00 84.25 99 MET A C 1
ATOM 754 O O . MET A 1 99 ? -1.604 -3.141 1.817 1.00 84.25 99 MET A O 1
ATOM 758 N N . PRO A 1 100 ? -1.702 -2.805 -0.405 1.00 84.75 100 PRO A N 1
ATOM 759 C CA . PRO A 1 100 ? -3.169 -2.864 -0.481 1.00 84.75 100 PRO A CA 1
ATOM 760 C C . PRO A 1 100 ? -3.792 -4.098 0.191 1.00 84.75 100 PRO A C 1
ATOM 762 O O . PRO A 1 100 ? -4.831 -4.004 0.845 1.00 84.75 100 PRO A O 1
ATOM 765 N N . HIS A 1 101 ? -3.135 -5.259 0.091 1.00 86.44 101 HIS A N 1
ATOM 766 C CA . HIS A 1 101 ? -3.611 -6.487 0.730 1.00 86.44 101 HIS A CA 1
ATOM 767 C C . HIS A 1 101 ? -3.597 -6.397 2.264 1.00 86.44 101 HIS A C 1
ATOM 769 O O . HIS A 1 101 ? -4.502 -6.917 2.911 1.00 86.44 101 HIS A O 1
ATOM 775 N N . ALA A 1 102 ? -2.602 -5.722 2.851 1.00 87.88 102 ALA A N 1
ATOM 776 C CA . ALA A 1 102 ? -2.487 -5.566 4.297 1.00 87.88 102 ALA A CA 1
ATOM 777 C C . ALA A 1 102 ? -3.625 -4.690 4.832 1.00 87.88 102 ALA A C 1
ATOM 779 O O . ALA A 1 102 ? -4.246 -5.035 5.836 1.00 87.88 102 ALA A O 1
ATOM 780 N N . LEU A 1 103 ? -3.967 -3.619 4.108 1.00 88.62 103 LEU A N 1
ATOM 781 C CA . LEU A 1 103 ? -5.110 -2.770 4.433 1.00 88.62 103 LEU A CA 1
ATOM 782 C C . LEU A 1 103 ? -6.431 -3.556 4.413 1.00 88.62 103 LEU A C 1
ATOM 784 O O . LEU A 1 103 ? -7.232 -3.454 5.345 1.00 88.62 103 LEU A O 1
ATOM 788 N N . HIS A 1 104 ? -6.653 -4.379 3.385 1.00 89.25 104 HIS A N 1
ATOM 789 C CA . HIS A 1 104 ? -7.843 -5.229 3.319 1.00 89.25 104 HIS A CA 1
ATOM 790 C C . HIS A 1 104 ? -7.898 -6.238 4.479 1.00 89.25 104 HIS A C 1
ATOM 792 O O . HIS A 1 104 ? -8.952 -6.431 5.088 1.00 89.25 104 HIS A O 1
ATOM 798 N N . SER A 1 105 ? -6.766 -6.852 4.832 1.00 89.56 105 SER A N 1
ATOM 799 C CA . SER A 1 105 ? -6.687 -7.793 5.955 1.00 89.56 105 SER A CA 1
ATOM 800 C C . SER A 1 105 ? -6.993 -7.122 7.297 1.00 89.56 105 SER A C 1
ATOM 802 O O . SER A 1 105 ? -7.792 -7.645 8.072 1.00 89.56 105 SER A O 1
ATOM 804 N N . VAL A 1 106 ? -6.416 -5.942 7.557 1.00 90.38 106 VAL A N 1
ATOM 805 C CA . VAL A 1 106 ? -6.655 -5.178 8.794 1.00 90.38 106 VAL A CA 1
ATOM 806 C C . VAL A 1 106 ? -8.116 -4.746 8.897 1.00 90.38 106 VAL A C 1
ATOM 808 O O . VAL A 1 106 ? -8.753 -4.975 9.922 1.00 90.38 106 VAL A O 1
ATOM 811 N N . THR A 1 107 ? -8.684 -4.179 7.832 1.00 89.69 107 THR A N 1
ATOM 812 C CA . THR A 1 107 ? -10.091 -3.741 7.832 1.00 89.69 107 THR A CA 1
ATOM 813 C C . THR A 1 107 ? -11.058 -4.915 7.998 1.00 89.69 107 THR A C 1
ATOM 815 O O . THR A 1 107 ? -12.038 -4.800 8.732 1.00 89.69 107 THR A O 1
ATOM 818 N N . THR A 1 108 ? -10.756 -6.076 7.408 1.00 89.38 108 THR A N 1
ATOM 819 C CA . THR A 1 108 ? -11.539 -7.308 7.598 1.00 89.38 108 THR A CA 1
ATOM 820 C C . THR A 1 108 ? -11.472 -7.813 9.040 1.00 89.38 108 THR A C 1
ATOM 822 O O . THR A 1 108 ? -12.501 -8.162 9.616 1.00 89.38 108 THR A O 1
ATOM 825 N N . LEU A 1 109 ? -10.290 -7.806 9.660 1.00 90.62 109 LEU A N 1
ATOM 826 C CA . LEU A 1 109 ? -10.119 -8.182 11.065 1.00 90.62 109 LEU A CA 1
ATOM 827 C C . LEU A 1 109 ? -10.885 -7.236 12.007 1.00 90.62 109 LEU A C 1
ATOM 829 O O . LEU A 1 109 ? -11.570 -7.680 12.934 1.00 90.62 109 LEU A O 1
ATOM 833 N N . LEU A 1 110 ? -10.802 -5.928 11.756 1.00 90.31 110 LEU A N 1
ATOM 834 C CA . LEU A 1 110 ? -11.526 -4.912 12.521 1.00 90.31 110 LEU A CA 1
ATOM 835 C C . LEU A 1 110 ? -13.042 -5.037 12.334 1.00 90.31 110 LEU A C 1
ATOM 837 O O . LEU A 1 110 ? -13.787 -4.886 13.300 1.00 90.31 110 LEU A O 1
ATOM 841 N N . ARG A 1 111 ? -13.515 -5.423 11.138 1.00 89.00 111 ARG A N 1
ATOM 842 C CA . ARG A 1 111 ? -14.931 -5.747 10.898 1.00 89.00 111 ARG A CA 1
ATOM 843 C C . ARG A 1 111 ? -15.439 -6.797 11.869 1.00 89.00 111 ARG A C 1
ATOM 845 O O . ARG A 1 111 ? -16.460 -6.591 12.517 1.00 89.00 111 ARG A O 1
ATOM 852 N N . SER A 1 112 ? -14.731 -7.918 11.938 1.00 88.94 112 SER A N 1
ATOM 853 C CA . SER A 1 112 ? -15.136 -9.064 12.743 1.00 88.94 112 SER A CA 1
ATOM 854 C C . SER A 1 112 ? -15.022 -8.774 14.238 1.00 88.94 112 SER A C 1
ATOM 856 O O . SER A 1 112 ? -15.915 -9.145 14.992 1.00 88.94 112 SER A O 1
ATOM 858 N N . SER A 1 113 ? -13.964 -8.081 14.667 1.00 89.19 113 SER A N 1
ATOM 859 C CA . SER A 1 113 ? -13.725 -7.793 16.089 1.00 89.19 113 SER A CA 1
ATOM 860 C C . SER A 1 113 ? -14.595 -6.663 16.648 1.00 89.19 113 SER A C 1
ATOM 862 O O . SER A 1 113 ? -15.056 -6.769 17.780 1.00 89.19 113 SER A O 1
ATOM 864 N N . GLN A 1 114 ? -14.867 -5.615 15.862 1.00 88.88 114 GLN A N 1
ATOM 865 C CA . GLN A 1 114 ? -15.622 -4.430 16.300 1.00 88.88 114 GLN A CA 1
ATOM 866 C C . GLN A 1 114 ? -17.078 -4.423 15.811 1.00 88.88 114 GLN A C 1
ATOM 868 O O . GLN A 1 114 ? -17.750 -3.398 15.877 1.00 88.88 114 GLN A O 1
ATOM 873 N N . ARG A 1 115 ? -17.577 -5.543 15.262 1.00 86.25 115 ARG A N 1
ATOM 874 C CA . ARG A 1 115 ? -18.912 -5.640 14.626 1.00 86.25 115 ARG A CA 1
ATOM 875 C C . ARG A 1 115 ? -19.143 -4.560 13.559 1.00 86.25 115 ARG A C 1
ATOM 877 O O . ARG A 1 115 ? -20.260 -4.107 13.341 1.00 86.25 115 ARG A O 1
ATOM 884 N N . GLY A 1 116 ? -18.059 -4.144 12.911 1.00 81.25 116 GLY A N 1
ATOM 885 C CA . GLY A 1 116 ? -18.041 -3.081 11.916 1.00 81.25 116 GLY A CA 1
ATOM 886 C C . GLY A 1 116 ? -18.018 -1.645 12.447 1.00 81.25 116 GLY A C 1
ATOM 887 O O . GLY A 1 116 ? -17.865 -0.749 11.626 1.00 81.25 116 GLY A O 1
ATOM 888 N N . SER A 1 117 ? -18.093 -1.434 13.763 1.00 88.38 117 SER A N 1
ATOM 889 C CA . SER A 1 117 ? -18.063 -0.112 14.399 1.00 88.38 117 SER A CA 1
ATOM 890 C C . SER A 1 117 ? -16.624 0.381 14.578 1.00 88.38 117 SER A C 1
ATOM 892 O O . SER A 1 117 ? -16.057 0.270 15.667 1.00 88.38 117 SER A O 1
ATOM 894 N N . PHE A 1 118 ? -16.005 0.893 13.514 1.00 90.50 118 PHE A N 1
ATOM 895 C CA . PHE A 1 118 ? -14.694 1.541 13.602 1.00 90.50 118 PHE A CA 1
ATOM 896 C C . PHE A 1 118 ? -14.508 2.624 12.540 1.00 90.50 118 PHE A C 1
ATOM 898 O O . PHE A 1 118 ? -15.131 2.606 11.475 1.00 90.50 118 PHE A O 1
ATOM 905 N N . SER A 1 119 ? -13.575 3.529 12.825 1.00 90.94 119 SER A N 1
ATOM 906 C CA . SER A 1 119 ? -13.127 4.555 11.891 1.00 90.94 119 SER A CA 1
ATOM 907 C C . SER A 1 119 ? -11.655 4.348 11.538 1.00 90.94 119 SER A C 1
ATOM 909 O O . SER A 1 119 ? -10.882 3.836 12.349 1.00 90.94 119 SER A O 1
ATOM 911 N N . ALA A 1 120 ? -11.262 4.733 10.329 1.00 92.00 120 ALA A N 1
ATOM 912 C CA . ALA A 1 120 ? -9.883 4.645 9.864 1.00 92.00 120 ALA A CA 1
ATOM 913 C C . ALA A 1 120 ? -9.510 5.880 9.042 1.00 92.00 120 ALA A C 1
ATOM 915 O O . ALA A 1 120 ? -10.295 6.325 8.209 1.00 92.00 120 ALA A O 1
ATOM 916 N N . GLY A 1 121 ? -8.305 6.402 9.263 1.00 92.25 121 GLY A N 1
ATOM 917 C CA . GLY A 1 121 ? -7.683 7.423 8.423 1.00 92.25 121 GLY A CA 1
ATOM 918 C C . GLY A 1 121 ? -6.484 6.826 7.697 1.00 92.25 121 GLY A C 1
ATOM 919 O O . GLY A 1 121 ? -5.656 6.157 8.316 1.00 92.25 121 GLY A O 1
ATOM 920 N N . LEU A 1 122 ? -6.405 7.033 6.386 1.00 90.19 122 LEU A N 1
ATOM 921 C CA . LEU A 1 122 ? -5.352 6.499 5.527 1.00 90.19 122 LEU A CA 1
ATOM 922 C C . LEU A 1 122 ? -4.642 7.651 4.833 1.00 90.19 122 LEU A C 1
ATOM 924 O O . LEU A 1 122 ? -5.240 8.340 4.010 1.00 90.19 122 LEU A O 1
ATOM 928 N N . TYR A 1 123 ? -3.357 7.814 5.133 1.00 89.19 123 TYR A N 1
ATOM 929 C CA . TYR A 1 123 ? -2.521 8.871 4.574 1.00 89.19 123 TYR A CA 1
ATOM 930 C C . TYR A 1 123 ? -1.490 8.265 3.631 1.00 89.19 123 TYR A C 1
ATOM 932 O O . TYR A 1 123 ? -0.632 7.483 4.048 1.00 89.19 123 TYR A O 1
ATOM 940 N N . ALA A 1 124 ? -1.580 8.610 2.349 1.00 86.88 124 ALA A N 1
ATOM 941 C CA . ALA A 1 124 ? -0.592 8.180 1.374 1.00 86.88 124 ALA A CA 1
ATOM 942 C C . ALA A 1 124 ? 0.719 8.949 1.576 1.00 86.88 124 ALA A C 1
ATOM 944 O O . ALA A 1 124 ? 0.728 10.163 1.779 1.00 86.88 124 ALA A O 1
ATOM 945 N N . HIS A 1 125 ? 1.845 8.248 1.470 1.00 84.94 125 HIS A N 1
ATOM 946 C CA . HIS A 1 125 ? 3.145 8.900 1.394 1.00 84.94 125 HIS A CA 1
ATOM 947 C C . HIS A 1 125 ? 3.284 9.568 0.018 1.00 84.94 125 HIS A C 1
ATOM 949 O O . HIS A 1 125 ? 3.228 8.887 -1.009 1.00 84.94 125 HIS A O 1
ATOM 955 N N . GLU A 1 126 ? 3.452 10.893 0.000 1.00 82.44 126 GLU A N 1
ATOM 956 C CA . GLU A 1 126 ? 3.339 11.728 -1.206 1.00 82.44 126 GLU A CA 1
ATOM 957 C C . GLU A 1 126 ? 4.177 11.217 -2.400 1.00 82.44 126 GLU A C 1
ATOM 959 O O . GLU A 1 126 ? 3.600 11.033 -3.472 1.00 82.44 126 GLU A O 1
ATOM 964 N N . PRO A 1 127 ? 5.465 10.834 -2.240 1.00 81.81 127 PRO A N 1
ATOM 965 C CA . PRO A 1 127 ? 6.273 10.274 -3.331 1.00 81.81 127 PRO A CA 1
ATOM 966 C C . PRO A 1 127 ? 5.701 9.029 -4.020 1.00 81.81 127 PRO A C 1
ATOM 968 O O . PRO A 1 127 ? 6.078 8.711 -5.146 1.00 81.81 127 PRO A O 1
ATOM 971 N N . THR A 1 128 ? 4.822 8.307 -3.323 1.00 80.38 128 THR A N 1
ATOM 972 C CA . THR A 1 128 ? 4.212 7.042 -3.751 1.00 80.38 128 THR A CA 1
ATOM 973 C C . THR A 1 128 ? 2.720 7.169 -4.065 1.00 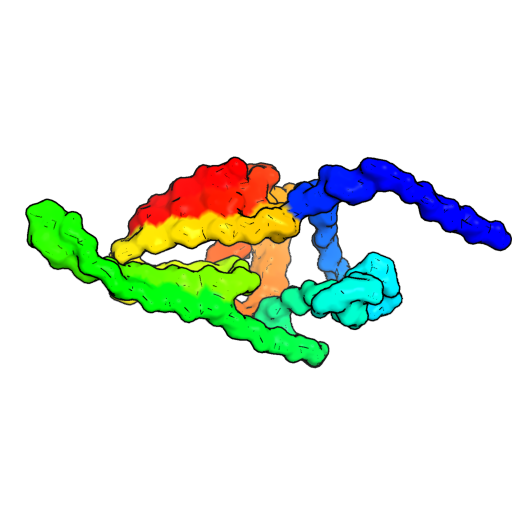80.38 128 THR A C 1
ATOM 975 O O . THR A 1 128 ? 2.106 6.192 -4.486 1.00 80.38 128 THR A O 1
ATOM 978 N N . ALA A 1 129 ? 2.123 8.357 -3.907 1.00 81.75 129 ALA A N 1
ATOM 979 C CA . ALA A 1 129 ? 0.685 8.564 -4.098 1.00 81.75 129 ALA A CA 1
ATOM 980 C C . ALA A 1 129 ? 0.221 8.222 -5.526 1.00 81.75 129 ALA A C 1
ATOM 982 O O . ALA A 1 129 ? -0.910 7.783 -5.731 1.00 81.75 129 ALA A O 1
ATOM 983 N N . VAL A 1 130 ? 1.107 8.357 -6.516 1.00 79.31 130 VAL A N 1
ATOM 984 C CA . VAL A 1 130 ? 0.841 8.007 -7.920 1.00 79.31 130 VAL A CA 1
ATOM 985 C C . VAL A 1 130 ? 0.555 6.525 -8.151 1.00 79.31 130 VAL A C 1
ATOM 987 O O . VAL A 1 130 ? -0.130 6.188 -9.113 1.00 79.31 130 VAL A O 1
ATOM 990 N N . PHE A 1 131 ? 1.000 5.632 -7.259 1.00 78.69 131 PHE A N 1
ATOM 991 C CA . PHE A 1 131 ? 0.658 4.208 -7.345 1.00 78.69 131 PHE A CA 1
ATOM 992 C C . PHE A 1 131 ? -0.818 3.931 -7.037 1.00 78.69 131 PHE A C 1
ATOM 994 O O . PHE A 1 131 ? -1.314 2.856 -7.362 1.00 78.69 131 PHE A O 1
ATOM 1001 N N . ASN A 1 132 ? -1.532 4.901 -6.459 1.00 77.56 132 ASN A N 1
ATOM 1002 C CA . ASN A 1 132 ? -2.963 4.802 -6.180 1.00 77.56 132 ASN A CA 1
ATOM 1003 C C . ASN A 1 132 ? -3.841 5.225 -7.374 1.00 77.56 132 ASN A C 1
ATOM 1005 O O . ASN A 1 132 ? -5.058 5.322 -7.225 1.00 77.56 132 ASN A O 1
ATOM 1009 N N . VAL A 1 133 ? -3.257 5.525 -8.540 1.00 75.62 133 VAL A N 1
ATOM 1010 C CA . VAL A 1 133 ? -4.000 5.973 -9.728 1.00 75.62 133 VAL A CA 1
ATOM 1011 C C . VAL A 1 133 ? -4.511 4.775 -10.527 1.00 75.62 133 VAL A C 1
ATOM 1013 O O . VAL A 1 133 ? -3.793 3.802 -10.757 1.00 75.62 133 VAL A O 1
ATOM 1016 N N . CYS A 1 134 ? -5.752 4.860 -11.012 1.00 70.81 134 CYS A N 1
ATOM 1017 C CA . CYS A 1 134 ? -6.267 3.885 -11.965 1.00 70.81 134 CYS A CA 1
ATOM 1018 C C . CYS A 1 134 ? -5.580 4.064 -13.327 1.00 70.81 134 CYS A C 1
ATOM 1020 O O . CYS A 1 134 ? -5.776 5.075 -14.006 1.00 70.81 134 CYS A O 1
ATOM 1022 N N . LEU A 1 135 ? -4.827 3.056 -13.769 1.00 66.56 135 LEU A N 1
ATOM 1023 C CA . LEU A 1 135 ? -4.317 3.024 -15.138 1.00 66.56 135 LEU A CA 1
ATOM 1024 C C . LEU A 1 135 ? -5.471 2.747 -16.119 1.00 66.56 135 LEU A C 1
ATOM 1026 O O . LEU A 1 135 ? -6.326 1.905 -15.829 1.00 66.56 135 LEU A O 1
ATOM 1030 N N . PRO A 1 136 ? -5.515 3.413 -17.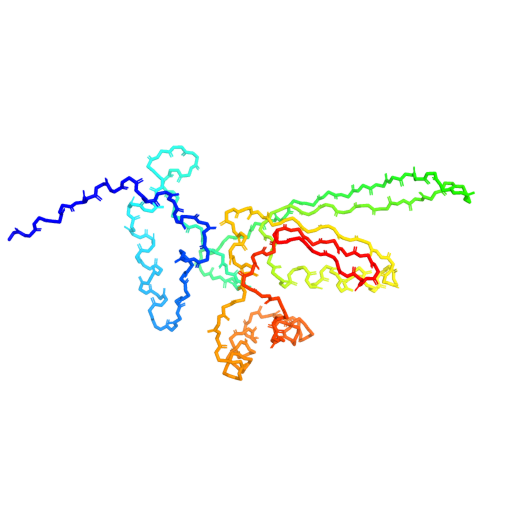287 1.00 58.72 136 PRO A N 1
ATOM 1031 C CA . PRO A 1 136 ? -6.477 3.107 -18.338 1.00 58.72 136 PRO A CA 1
ATOM 1032 C C . PRO A 1 136 ? -6.088 1.781 -19.005 1.00 58.72 136 PRO A C 1
ATOM 1034 O O . PRO A 1 136 ? -5.444 1.758 -20.049 1.00 58.72 136 PRO A O 1
ATOM 1037 N N . LEU A 1 137 ? -6.434 0.663 -18.368 1.00 62.06 137 LEU A N 1
ATOM 1038 C CA . LEU A 1 137 ? -6.262 -0.674 -18.927 1.00 62.06 137 LEU A CA 1
ATOM 1039 C C . LEU A 1 137 ? -7.604 -1.194 -19.452 1.00 62.06 137 LEU A C 1
ATOM 1041 O O . LEU A 1 137 ? -8.656 -0.889 -18.886 1.00 62.06 137 LEU A O 1
ATOM 1045 N N . ASP A 1 138 ? -7.563 -1.995 -20.519 1.00 63.38 138 ASP A N 1
ATOM 1046 C CA . ASP A 1 138 ? -8.724 -2.750 -20.995 1.00 63.38 138 ASP A CA 1
ATOM 1047 C C . ASP A 1 138 ? -9.328 -3.555 -19.829 1.00 63.38 138 ASP A C 1
ATOM 1049 O O . ASP A 1 138 ? -8.669 -4.407 -19.225 1.00 63.38 138 ASP A O 1
ATOM 1053 N N . ARG A 1 139 ? -10.577 -3.222 -19.484 1.00 64.94 139 ARG A N 1
ATOM 1054 C CA . ARG A 1 139 ? -11.236 -3.599 -18.227 1.00 64.94 139 ARG A CA 1
ATOM 1055 C C . ARG A 1 139 ? -11.427 -5.110 -18.098 1.00 64.94 139 ARG A C 1
ATOM 1057 O O . ARG A 1 139 ? -11.279 -5.648 -16.999 1.00 64.94 139 ARG A O 1
ATOM 1064 N N . ASP A 1 140 ? -11.711 -5.803 -19.200 1.00 62.84 140 ASP A N 1
ATOM 1065 C CA . ASP A 1 140 ? -11.977 -7.246 -19.176 1.00 62.84 140 ASP A CA 1
ATOM 1066 C C . ASP A 1 140 ? -10.704 -8.087 -19.207 1.00 62.84 140 ASP A C 1
ATOM 1068 O O . ASP A 1 140 ? -10.618 -9.118 -18.527 1.00 62.84 140 ASP A O 1
ATOM 1072 N N . LEU A 1 141 ? -9.684 -7.619 -19.928 1.00 63.16 141 LEU A N 1
ATOM 1073 C CA . LEU A 1 141 ? -8.361 -8.228 -19.890 1.00 63.16 141 LEU A CA 1
ATOM 1074 C C . LEU A 1 141 ? -7.711 -8.027 -18.512 1.00 63.16 141 LEU A C 1
ATOM 1076 O O . LEU A 1 141 ? -7.116 -8.960 -17.973 1.00 63.16 141 LEU A O 1
ATOM 1080 N N . HIS A 1 142 ? -7.882 -6.847 -17.903 1.00 68.38 142 HIS A N 1
ATOM 1081 C CA . HIS A 1 142 ? -7.293 -6.511 -16.608 1.00 68.38 142 HIS A CA 1
ATOM 1082 C C . HIS A 1 142 ? -7.727 -7.463 -15.497 1.00 68.38 142 HIS A C 1
ATOM 1084 O O . HIS A 1 142 ? -6.874 -8.028 -14.823 1.00 68.38 142 HIS A O 1
ATOM 1090 N N . ARG A 1 143 ? -9.035 -7.686 -15.336 1.00 67.75 143 ARG A N 1
ATOM 1091 C CA . ARG A 1 143 ? -9.582 -8.538 -14.270 1.00 67.75 143 ARG A CA 1
ATOM 1092 C C . ARG A 1 143 ? -9.076 -9.979 -14.359 1.00 67.75 143 ARG A C 1
ATOM 1094 O O . ARG A 1 143 ? -8.667 -10.554 -13.354 1.00 67.75 143 ARG A O 1
ATOM 1101 N N . LYS A 1 144 ? -9.063 -10.561 -15.565 1.00 66.81 144 LYS A N 1
ATOM 1102 C CA . LYS A 1 144 ? -8.589 -11.940 -15.785 1.00 66.81 144 LYS A CA 1
ATOM 1103 C C . LYS A 1 144 ? -7.084 -12.073 -15.544 1.00 66.81 144 LYS A C 1
ATOM 1105 O O . LYS A 1 144 ? -6.645 -13.052 -14.947 1.00 66.81 144 LYS A O 1
ATOM 1110 N N . VAL A 1 145 ? -6.303 -11.087 -15.990 1.00 67.19 145 VAL A N 1
ATOM 1111 C CA . VAL A 1 145 ? -4.846 -11.060 -15.805 1.00 67.19 145 VAL A CA 1
ATOM 1112 C C . VAL A 1 145 ? -4.486 -10.813 -14.339 1.00 67.19 145 VAL A C 1
ATOM 1114 O O . VAL A 1 145 ? -3.697 -11.567 -13.786 1.00 67.19 145 VAL A O 1
ATOM 1117 N N . ALA A 1 146 ? -5.119 -9.841 -13.679 1.00 70.94 146 ALA A N 1
ATOM 1118 C CA . ALA A 1 146 ? -4.881 -9.524 -12.272 1.00 70.94 146 ALA A CA 1
ATOM 1119 C C . ALA A 1 146 ? -5.177 -10.722 -11.367 1.00 70.94 146 ALA A C 1
ATOM 1121 O O . ALA A 1 146 ? -4.349 -11.069 -10.531 1.00 70.94 146 ALA A O 1
ATOM 1122 N N . HIS A 1 147 ? -6.301 -11.413 -11.580 1.00 75.12 147 HIS A N 1
ATOM 1123 C CA . HIS A 1 147 ? -6.635 -12.594 -10.789 1.00 75.12 147 HIS A CA 1
ATOM 1124 C C . HIS A 1 147 ? -5.610 -13.724 -10.975 1.00 75.12 147 HIS A C 1
ATOM 1126 O O . HIS A 1 147 ? -5.249 -14.396 -10.012 1.00 75.12 147 HIS A O 1
ATOM 1132 N N . LYS A 1 148 ? -5.116 -13.939 -12.201 1.00 77.38 148 LYS A N 1
ATOM 1133 C CA . LYS A 1 148 ? -4.097 -14.960 -12.485 1.00 77.38 148 LYS A CA 1
ATOM 1134 C C . LYS A 1 148 ? -2.733 -14.595 -11.890 1.00 77.38 148 LYS A C 1
ATOM 1136 O O . LYS A 1 148 ? -2.085 -15.459 -11.307 1.00 77.38 148 LYS A O 1
ATOM 1141 N N . ASP A 1 149 ? -2.322 -13.336 -12.015 1.00 77.00 149 ASP A N 1
ATOM 1142 C CA . ASP A 1 149 ? -1.033 -12.843 -11.519 1.00 77.00 149 ASP A CA 1
ATOM 1143 C C . ASP A 1 149 ? -0.993 -12.848 -9.980 1.00 77.00 149 ASP A C 1
ATOM 1145 O O . ASP A 1 149 ? -0.011 -13.285 -9.378 1.00 77.00 149 ASP A O 1
ATOM 1149 N N . LEU A 1 150 ? -2.083 -12.418 -9.335 1.00 79.62 150 LEU A N 1
ATOM 1150 C CA . LEU A 1 150 ? -2.192 -12.316 -7.877 1.00 79.62 150 LEU A CA 1
ATOM 1151 C C . LEU A 1 150 ? -2.490 -13.654 -7.183 1.00 79.62 150 LEU A C 1
ATOM 1153 O O . LEU A 1 150 ? -2.237 -13.776 -5.984 1.00 79.62 150 LEU A O 1
ATOM 1157 N N . ALA A 1 151 ? -2.992 -14.668 -7.900 1.00 79.44 151 ALA A N 1
ATOM 1158 C CA . ALA A 1 151 ? -3.261 -15.991 -7.324 1.00 79.44 151 ALA A CA 1
ATOM 1159 C C . ALA A 1 151 ? -2.006 -16.628 -6.699 1.00 79.44 151 ALA A C 1
ATOM 1161 O O . ALA A 1 151 ? -2.097 -17.331 -5.696 1.00 79.44 151 ALA A O 1
ATOM 1162 N N . ASN A 1 152 ? -0.824 -16.323 -7.242 1.00 79.06 152 ASN A N 1
ATOM 1163 C CA . ASN A 1 152 ? 0.454 -16.836 -6.744 1.00 79.06 152 ASN A CA 1
ATOM 1164 C C . ASN A 1 152 ? 1.040 -16.005 -5.590 1.00 79.06 152 ASN A C 1
ATOM 1166 O O . ASN A 1 152 ? 2.105 -16.337 -5.075 1.00 79.06 152 ASN A O 1
ATOM 1170 N N . CYS A 1 153 ? 0.369 -14.929 -5.166 1.00 80.75 153 CYS A N 1
ATOM 1171 C CA . CYS A 1 153 ? 0.851 -14.048 -4.102 1.00 80.75 153 CYS A CA 1
ATOM 1172 C C . CYS A 1 153 ? 0.455 -14.503 -2.688 1.00 80.75 153 CYS A C 1
ATOM 1174 O O . CYS A 1 153 ? 0.656 -13.753 -1.737 1.00 80.75 153 CYS A O 1
ATOM 1176 N N . GLY A 1 154 ? -0.135 -15.695 -2.531 1.00 82.69 154 GLY A N 1
ATOM 1177 C CA . GLY A 1 154 ? -0.555 -16.212 -1.221 1.00 82.69 154 GLY A CA 1
ATOM 1178 C C . GLY A 1 154 ? -1.650 -15.374 -0.549 1.00 82.69 154 GLY A C 1
ATOM 1179 O O . GLY A 1 154 ? -1.764 -15.365 0.675 1.00 82.69 154 GLY A O 1
ATOM 1180 N N . LEU A 1 155 ? -2.435 -14.631 -1.336 1.00 86.62 155 LEU A N 1
ATOM 1181 C CA . LEU A 1 155 ? -3.491 -13.758 -0.828 1.00 86.62 155 LEU A CA 1
ATOM 1182 C C . LEU A 1 155 ? -4.735 -14.562 -0.440 1.00 86.62 155 LEU A C 1
ATOM 1184 O O . LEU A 1 155 ? -5.093 -15.544 -1.088 1.00 86.62 155 LEU A O 1
ATOM 1188 N N . HIS A 1 156 ? -5.445 -14.098 0.589 1.00 86.50 156 HIS A N 1
ATOM 1189 C CA . HIS A 1 156 ? -6.740 -14.663 0.957 1.00 86.50 156 HIS A CA 1
ATOM 1190 C C . HIS A 1 156 ? -7.751 -14.498 -0.204 1.00 86.50 156 HIS A C 1
ATOM 1192 O O . HIS A 1 156 ? -7.784 -13.423 -0.810 1.00 86.50 156 HIS A O 1
ATOM 1198 N N . PRO A 1 157 ? -8.623 -15.487 -0.498 1.00 86.88 157 PRO A N 1
ATOM 1199 C CA . PRO A 1 157 ? -9.523 -15.437 -1.658 1.00 86.88 157 PRO A CA 1
ATOM 1200 C C . PRO A 1 157 ? -10.408 -14.187 -1.723 1.00 86.88 157 PRO A C 1
ATOM 1202 O O . PRO A 1 157 ? -10.536 -13.582 -2.781 1.00 86.88 157 PRO A O 1
ATOM 1205 N N . LYS A 1 158 ? -10.946 -13.731 -0.582 1.00 87.19 158 LYS A N 1
ATOM 1206 C CA . LYS A 1 158 ? -11.734 -12.481 -0.524 1.00 87.19 158 LYS A CA 1
ATOM 1207 C C . LYS A 1 158 ? -10.900 -11.241 -0.862 1.00 87.19 158 LYS A C 1
ATOM 1209 O O . LYS A 1 158 ? -11.403 -10.317 -1.490 1.00 87.19 158 LYS A O 1
ATOM 1214 N N . THR A 1 159 ? -9.621 -11.231 -0.482 1.00 88.69 159 THR A N 1
ATOM 1215 C CA . THR A 1 159 ? -8.692 -10.152 -0.841 1.00 88.69 159 THR A CA 1
ATOM 1216 C C . THR A 1 159 ? -8.427 -10.162 -2.340 1.00 88.69 159 THR A C 1
ATOM 1218 O O . THR A 1 159 ? -8.430 -9.109 -2.966 1.00 88.69 159 THR A O 1
ATOM 1221 N N . LEU A 1 160 ? -8.219 -11.347 -2.921 1.00 87.94 160 LEU A N 1
ATOM 1222 C CA . LEU A 1 160 ? -8.007 -11.515 -4.357 1.00 87.94 160 LEU A CA 1
ATOM 1223 C C . LEU A 1 160 ? -9.225 -11.046 -5.162 1.00 87.94 160 LEU A C 1
ATOM 1225 O O . LEU A 1 160 ? -9.070 -10.303 -6.130 1.00 87.94 160 LEU A O 1
ATOM 1229 N N . GLU A 1 161 ? -10.426 -11.431 -4.731 1.00 87.00 161 GLU A N 1
ATOM 1230 C CA . GLU A 1 161 ? -11.685 -10.981 -5.322 1.00 87.00 161 GLU A CA 1
ATOM 1231 C C . GLU A 1 161 ? -11.809 -9.456 -5.260 1.00 87.00 161 GLU A C 1
ATOM 1233 O O . GLU A 1 161 ? -12.072 -8.827 -6.283 1.00 87.00 161 GLU A O 1
ATOM 1238 N N . GLN A 1 162 ? -11.539 -8.857 -4.095 1.00 85.94 162 GLN A N 1
ATOM 1239 C CA . GLN A 1 162 ? -11.604 -7.409 -3.902 1.00 85.94 162 GLN A CA 1
ATOM 1240 C C . GLN A 1 162 ? -10.595 -6.657 -4.782 1.00 85.94 162 GLN A C 1
ATOM 1242 O O . GLN A 1 162 ? -10.947 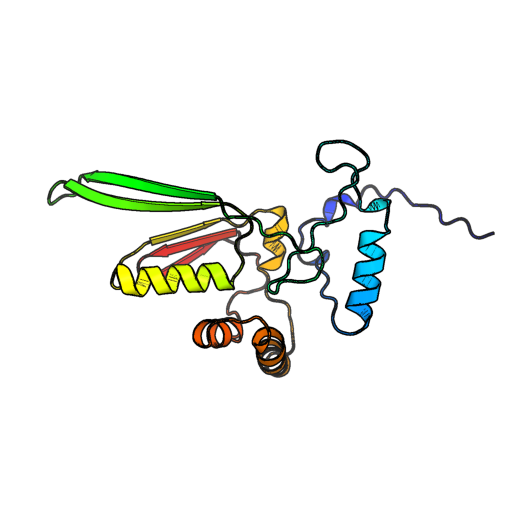-5.655 -5.396 1.00 85.94 162 GLN A O 1
ATOM 1247 N N . LEU A 1 163 ? -9.350 -7.136 -4.869 1.00 83.75 163 LEU A N 1
ATOM 1248 C CA . LEU A 1 163 ? -8.301 -6.520 -5.693 1.00 83.75 163 LEU A CA 1
ATOM 1249 C C . LEU A 1 163 ? -8.523 -6.724 -7.198 1.00 83.75 163 LEU A C 1
ATOM 1251 O O . LEU A 1 163 ? -7.956 -5.989 -8.000 1.00 83.75 163 LEU A O 1
ATOM 1255 N N . SER A 1 164 ? -9.339 -7.708 -7.581 1.00 81.31 164 SER A N 1
ATOM 1256 C CA . SER A 1 164 ? -9.726 -7.949 -8.976 1.00 81.31 164 SER A CA 1
ATOM 1257 C C . SER A 1 164 ? -10.902 -7.074 -9.427 1.00 81.31 164 SER A C 1
ATOM 1259 O O . SER A 1 164 ? -11.238 -7.074 -10.615 1.00 81.31 164 SER A O 1
ATOM 1261 N N . GLN A 1 165 ? -11.547 -6.352 -8.502 1.00 79.19 165 GLN A N 1
ATOM 1262 C CA . GLN A 1 165 ? -12.615 -5.415 -8.837 1.00 79.19 165 GLN A CA 1
ATOM 1263 C C . GLN A 1 165 ? -12.062 -4.198 -9.574 1.00 79.19 165 GLN A C 1
ATOM 1265 O O . GLN A 1 165 ? -10.944 -3.742 -9.340 1.00 79.19 165 GLN A O 1
ATOM 1270 N N . ILE A 1 166 ? -12.882 -3.646 -10.465 1.00 73.69 166 ILE A N 1
ATOM 1271 C CA . ILE A 1 166 ? -12.524 -2.439 -11.202 1.00 73.69 166 ILE A CA 1
ATOM 1272 C C . ILE A 1 166 ? -12.576 -1.257 -10.225 1.00 73.69 166 ILE A C 1
ATOM 1274 O O . ILE A 1 166 ? -13.631 -1.018 -9.629 1.00 73.69 166 ILE A O 1
ATOM 1278 N N . PRO A 1 167 ? -11.480 -0.496 -10.059 1.00 72.94 167 PRO A N 1
ATOM 1279 C CA . PRO A 1 167 ? -11.507 0.694 -9.225 1.00 72.94 167 PRO A CA 1
ATOM 1280 C C . PRO A 1 167 ? -12.492 1.714 -9.808 1.00 72.94 167 PRO A C 1
ATOM 1282 O O . PRO A 1 167 ? -12.498 1.994 -11.008 1.00 72.94 167 PRO A O 1
ATOM 1285 N N . LEU A 1 168 ? -13.334 2.272 -8.938 1.00 72.31 168 LEU A N 1
ATOM 1286 C CA . LEU 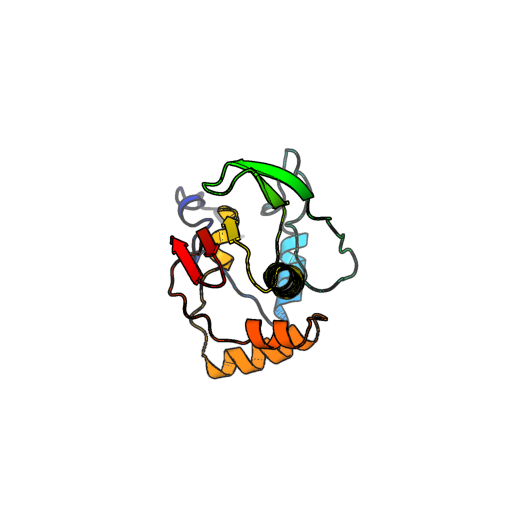A 1 168 ? -14.315 3.305 -9.293 1.00 72.31 168 LEU A CA 1
ATOM 1287 C C . LEU A 1 168 ? -13.704 4.713 -9.316 1.00 72.31 168 LEU A C 1
ATOM 1289 O O . LEU A 1 168 ? -14.337 5.658 -9.782 1.00 72.31 168 LEU A O 1
ATOM 1293 N N . LEU A 1 169 ? -12.485 4.863 -8.795 1.00 69.94 169 LEU A N 1
ATOM 1294 C CA . LEU A 1 169 ? -11.794 6.142 -8.738 1.00 69.94 169 LEU A CA 1
ATOM 1295 C C . LEU A 1 169 ? -11.230 6.554 -10.100 1.00 69.94 169 LEU A C 1
ATOM 1297 O O . LEU A 1 169 ? -10.744 5.732 -10.874 1.00 69.94 169 LEU A O 1
ATOM 1301 N N . GLY A 1 170 ? -11.324 7.858 -10.375 1.00 65.62 170 GLY A N 1
ATOM 1302 C CA . GLY A 1 170 ? -10.836 8.481 -11.602 1.00 65.62 170 GLY A CA 1
ATOM 1303 C C . GLY A 1 170 ? -9.308 8.613 -11.661 1.00 65.62 170 GLY A C 1
ATOM 1304 O O . GLY A 1 170 ? -8.565 7.887 -11.011 1.00 65.62 170 GLY A O 1
ATOM 1305 N N . LYS A 1 171 ? -8.826 9.577 -12.453 1.00 66.12 171 LYS A N 1
ATOM 1306 C CA . LYS A 1 171 ? -7.386 9.796 -12.721 1.00 66.12 171 LYS A CA 1
ATOM 1307 C C . LYS A 1 171 ? -6.601 10.418 -11.554 1.00 66.12 171 LYS A C 1
ATOM 1309 O O . LYS A 1 171 ? -5.393 10.598 -11.646 1.00 66.12 171 LYS A O 1
ATOM 1314 N N . SER A 1 172 ? -7.300 10.779 -10.493 1.00 68.75 172 SER A N 1
ATOM 1315 C CA . SER A 1 172 ? -6.770 11.423 -9.300 1.00 68.75 172 SER A CA 1
ATOM 1316 C C . SER A 1 172 ? -6.051 10.437 -8.381 1.00 68.75 172 SER A C 1
ATOM 1318 O O . SER A 1 172 ? -6.575 9.354 -8.117 1.00 68.75 172 SER A O 1
ATOM 1320 N N . SER A 1 173 ? -4.887 10.816 -7.847 1.00 73.50 173 SER A N 1
ATOM 1321 C CA . SER A 1 173 ? -4.208 10.039 -6.809 1.00 73.50 173 SER A CA 1
ATOM 1322 C C . SER A 1 173 ? -4.916 10.205 -5.463 1.00 73.50 173 SER A C 1
ATOM 1324 O O . SER A 1 173 ? -5.207 11.312 -5.018 1.00 73.50 173 SER A O 1
ATOM 1326 N N . LEU A 1 174 ? -5.193 9.089 -4.786 1.00 78.50 174 LEU A N 1
ATOM 1327 C CA . LEU A 1 174 ? -5.720 9.121 -3.423 1.00 78.50 174 LEU A CA 1
ATOM 1328 C C . LEU A 1 174 ? -4.630 9.549 -2.443 1.00 78.50 174 LEU A C 1
ATOM 1330 O O . LEU A 1 174 ? -3.628 8.844 -2.291 1.00 78.50 174 LEU A O 1
ATOM 1334 N N . ARG A 1 175 ? -4.863 10.676 -1.763 1.00 83.19 175 ARG A N 1
ATOM 1335 C CA . ARG A 1 175 ? -3.962 11.230 -0.739 1.00 83.19 175 ARG A CA 1
ATOM 1336 C C . ARG A 1 175 ? -4.442 10.938 0.674 1.00 83.19 175 ARG A C 1
ATOM 1338 O O . ARG A 1 175 ? -3.650 10.534 1.522 1.00 83.19 175 ARG A O 1
ATOM 1345 N N . ASN A 1 176 ? -5.737 11.142 0.908 1.00 85.81 176 ASN A N 1
ATOM 1346 C CA . ASN A 1 176 ? -6.382 10.884 2.187 1.00 85.81 176 ASN A CA 1
ATOM 1347 C C . ASN A 1 176 ? -7.707 10.150 1.968 1.00 85.81 176 ASN A C 1
ATOM 1349 O O . ASN A 1 176 ? -8.522 10.577 1.143 1.00 85.81 176 ASN A O 1
ATOM 1353 N N . VAL A 1 177 ? -7.915 9.074 2.724 1.00 87.94 177 VAL A N 1
ATOM 1354 C CA . VAL A 1 177 ? -9.190 8.363 2.819 1.00 87.94 177 VAL A CA 1
ATOM 1355 C C . VAL A 1 177 ? -9.579 8.252 4.285 1.00 87.94 177 VAL A C 1
ATOM 1357 O O . VAL A 1 177 ? -8.843 7.698 5.098 1.00 87.94 177 VAL A O 1
ATOM 1360 N N . GLU A 1 178 ? -10.772 8.735 4.596 1.00 90.56 178 GLU A N 1
ATOM 1361 C CA . GLU A 1 178 ? -11.424 8.584 5.886 1.00 90.56 178 GLU A CA 1
ATOM 1362 C C . GLU A 1 178 ? -12.562 7.574 5.740 1.00 90.56 178 GLU A C 1
ATOM 1364 O O . GLU A 1 178 ? -13.412 7.683 4.856 1.00 90.56 178 GLU A O 1
ATOM 1369 N N . MET A 1 179 ? -12.577 6.571 6.607 1.00 89.38 179 MET A N 1
ATOM 1370 C CA . MET A 1 179 ? -13.652 5.597 6.718 1.00 89.38 179 MET A CA 1
ATOM 1371 C C . MET A 1 179 ? -14.326 5.763 8.076 1.00 89.38 179 MET A C 1
ATOM 1373 O O . MET A 1 179 ? -13.636 5.791 9.093 1.00 89.38 179 MET A O 1
ATOM 1377 N N . SER A 1 180 ? -15.655 5.795 8.106 1.00 89.38 180 SER A N 1
ATOM 1378 C CA . SER A 1 180 ? -16.444 5.629 9.329 1.00 89.38 180 SER A CA 1
ATOM 1379 C C . SER A 1 180 ? -17.561 4.638 9.058 1.00 89.38 180 SER A C 1
ATOM 1381 O O . SER A 1 180 ? -18.363 4.870 8.160 1.00 89.38 180 SER A O 1
ATOM 1383 N N . ASP A 1 181 ? -17.591 3.517 9.779 1.00 85.31 181 ASP A N 1
ATOM 1384 C CA . ASP A 1 181 ? -18.644 2.496 9.655 1.00 85.31 181 ASP A CA 1
ATOM 1385 C C . ASP A 1 181 ? -18.898 2.048 8.199 1.00 85.31 181 ASP A C 1
ATOM 1387 O O . ASP A 1 181 ? -20.032 1.870 7.763 1.00 85.31 181 ASP A O 1
ATOM 1391 N N . TYR A 1 182 ? -17.816 1.863 7.427 1.00 81.56 182 TYR A N 1
ATOM 1392 C CA . TYR A 1 182 ? -17.811 1.531 5.986 1.00 81.56 182 TYR A CA 1
ATOM 1393 C C . TYR A 1 182 ? -18.322 2.609 5.032 1.00 81.56 182 TYR A C 1
ATOM 1395 O O . TYR A 1 182 ? -18.438 2.358 3.832 1.00 81.56 182 TYR A O 1
ATOM 1403 N N . ILE A 1 183 ? -18.569 3.812 5.530 1.00 83.25 183 ILE A N 1
ATOM 1404 C CA . ILE A 1 183 ? -18.788 4.993 4.707 1.00 83.25 183 ILE A CA 1
ATOM 1405 C C . ILE A 1 183 ? -17.421 5.621 4.446 1.00 83.25 183 ILE A C 1
ATOM 1407 O O . ILE A 1 183 ? -16.693 5.949 5.384 1.00 83.25 183 ILE A O 1
ATOM 1411 N N . PHE A 1 184 ? -17.061 5.749 3.171 1.00 84.62 184 PHE A N 1
ATOM 1412 C CA . PHE A 1 184 ? -15.765 6.264 2.737 1.00 84.62 184 PHE A CA 1
ATOM 1413 C C . PHE A 1 184 ? -15.899 7.703 2.247 1.00 84.62 184 PHE A C 1
ATOM 1415 O O . PHE A 1 184 ? -16.746 7.999 1.409 1.00 84.62 184 PHE A O 1
ATOM 1422 N N . ASN A 1 185 ? -15.009 8.566 2.721 1.00 84.75 185 ASN A N 1
ATOM 1423 C CA . ASN A 1 185 ? -14.797 9.920 2.230 1.00 84.75 185 ASN A CA 1
ATOM 1424 C C . ASN A 1 185 ? -13.330 10.047 1.817 1.00 84.75 185 ASN A C 1
ATOM 1426 O O . ASN A 1 185 ? -12.444 9.571 2.522 1.00 84.75 185 ASN A O 1
ATOM 1430 N N . TRP A 1 186 ? -13.041 10.678 0.684 1.00 83.56 186 TRP A N 1
ATOM 1431 C CA . TRP A 1 186 ? -11.662 10.840 0.224 1.00 83.56 186 TRP A CA 1
ATOM 1432 C C . TRP A 1 186 ? -11.424 12.214 -0.386 1.00 83.56 186 TRP A C 1
ATOM 1434 O O . TRP A 1 186 ? -12.340 12.849 -0.911 1.00 83.56 186 TRP A O 1
ATOM 1444 N N . ARG A 1 187 ? -10.170 12.667 -0.321 1.00 72.94 187 ARG A N 1
ATOM 1445 C CA . ARG A 1 187 ? -9.701 13.880 -1.002 1.00 72.94 187 ARG A CA 1
ATOM 1446 C C . ARG A 1 187 ? -8.639 13.502 -2.033 1.00 72.94 187 ARG A C 1
ATOM 1448 O O . ARG A 1 187 ? -7.741 12.707 -1.735 1.00 72.94 187 ARG A O 1
ATOM 1455 N N . SER A 1 188 ? -8.794 14.052 -3.237 1.00 63.12 188 SER A N 1
ATOM 1456 C CA . SER A 1 188 ? -7.796 14.006 -4.312 1.00 63.12 188 SER A CA 1
ATOM 1457 C C . SER A 1 188 ? -6.770 15.119 -4.156 1.00 63.12 188 SER A C 1
ATOM 1459 O O . SER A 1 188 ? -7.118 16.155 -3.552 1.00 63.12 188 SER A O 1
#

InterPro domains:
  IPR024861 Donson [PTHR12972] (2-187)
  IPR060529 Protein downstream neighbor of Son domain [PF27662] (3-186)

Secondary structure (DSSP, 8-state):
---------TTTTTSTTSGGG-----TTHHHHHHHHHHH-TTSSBSSSTTBTPPPPPP-SS--TT----PPEEEEEEEEEEETTEEEEEEEEEEES---HHHHHHHHHHHHHHTTT--EEEEE--GGGGGGGS-----HHHHHHHHHHHHGGGT--HHHHHHHTSPP---SSPP-EEEEETTEEEEE-

Sequence (188 aa):
MNSIKLLREKHEGQMDHRPESVVLVKGLNTFTLLNFLMNCKSLVATSGAQAGLPPTLLSPVAFRGASMQMLKARSMNVKTHALSGYRDQFSLEITGPIMPHALHSVTTLLRSSQRGSFSAGLYAHEPTAVFNVCLPLDRDLHRKVAHKDLANCGLHPKTLEQLSQIPLLGKSSLRNVEMSDYIFNWRS

Foldseek 3Di:
DDDPPPPPDPCPPVCQLHLVPDDDDDDPCVVVVVVCQLPPPVQQDCDDPRHPPGPDDDDLDDDVPDDDDDWDKDKDWDFDQDPVGTDIDIDIDTHDPDDLLNVVVVQVVCCVVVVLQDKDKDADDRSCLSVQFQDPDDLVVQLVVQLVVCVVSPGDPVSSVVVSDRDPDHRDGWGMWMDGSNDIDTDD

pLDDT: mean 77.08, std 13.4, range [26.8, 93.62]

Organism: Cricetulus griseus (NCBI:txid10029)

Radius of gyration: 20.89 Å; chains: 1; bounding box: 56×39×62 Å